Protein AF-A0A222EPD0-F1 (afdb_monomer)

Secondary structure (DSSP, 8-state):
------TTHHHHHHHHHHHHHHHHHHHHHHHHHHHHHHHHH--TTSS-HHHHHHHHHHHHHHHHHHHHHHHHHHHHHHHHHT----HHHHHHHHHHHHHHHHHHHHHHHHHHHTTSTT--HHHHHHHHHHHHHHHHHHHHHHHHHHHHHHHHHHHHHHHHHHHHHHHHHGGG------PPS---TT--------

Radius of gyration: 28.75 Å; Cα contacts (8 Å, |Δi|>4): 129; chains: 1; bounding box: 45×62×94 Å

Structure (mmCIF, N/CA/C/O backbone):
data_AF-A0A222EPD0-F1
#
_entry.id   AF-A0A222EPD0-F1
#
loop_
_atom_site.group_PDB
_atom_site.id
_atom_site.type_symbol
_atom_site.label_atom_id
_atom_site.label_alt_id
_atom_site.label_comp_id
_atom_site.label_asym_id
_atom_site.label_entity_id
_atom_site.label_seq_id
_atom_site.pdbx_PDB_ins_code
_atom_site.Cartn_x
_atom_site.Cartn_y
_atom_site.Cartn_z
_atom_site.occupancy
_atom_site.B_iso_or_equiv
_atom_site.auth_seq_id
_atom_site.auth_comp_id
_atom_site.auth_asym_id
_atom_site.auth_atom_id
_atom_site.pdbx_PDB_model_num
ATOM 1 N N . MET A 1 1 ? 8.395 -11.776 -30.615 1.00 38.56 1 MET A N 1
ATOM 2 C CA . MET A 1 1 ? 7.040 -11.603 -30.043 1.00 38.56 1 MET A CA 1
ATOM 3 C C . MET A 1 1 ? 6.792 -10.121 -29.800 1.00 38.56 1 MET A C 1
ATOM 5 O O . MET A 1 1 ? 7.477 -9.543 -28.965 1.00 38.56 1 MET A O 1
ATOM 9 N N . LYS A 1 2 ? 5.858 -9.519 -30.552 1.00 46.38 2 LYS A N 1
ATOM 10 C CA . LYS A 1 2 ? 5.281 -8.193 -30.279 1.00 46.38 2 LYS A CA 1
ATOM 11 C C . LYS A 1 2 ? 4.542 -8.275 -28.942 1.00 46.38 2 LYS A C 1
ATOM 13 O O . LYS A 1 2 ? 3.429 -8.777 -28.894 1.00 46.38 2 LYS A O 1
ATOM 18 N N . ASN A 1 3 ? 5.175 -7.852 -27.857 1.00 53.06 3 ASN A N 1
ATOM 19 C CA . ASN A 1 3 ? 4.486 -7.639 -26.588 1.00 53.06 3 ASN A CA 1
ATOM 20 C C . ASN A 1 3 ? 4.586 -6.146 -26.293 1.00 53.06 3 ASN A C 1
ATOM 22 O O . ASN A 1 3 ? 5.379 -5.714 -25.462 1.00 53.06 3 ASN A O 1
ATOM 26 N N . ASN A 1 4 ? 3.822 -5.352 -27.045 1.00 65.75 4 ASN A N 1
ATOM 27 C CA . ASN A 1 4 ? 3.724 -3.926 -26.781 1.00 65.75 4 ASN A CA 1
ATOM 28 C C . ASN A 1 4 ? 2.936 -3.783 -25.476 1.00 65.75 4 ASN A C 1
ATOM 30 O O . ASN A 1 4 ? 1.730 -4.021 -25.419 1.00 65.75 4 ASN A O 1
ATOM 34 N N . ILE A 1 5 ? 3.649 -3.506 -24.388 1.00 71.75 5 ILE A N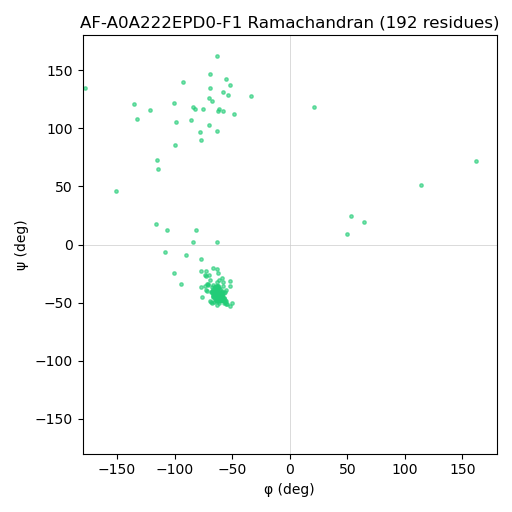 1
ATOM 35 C CA . ILE A 1 5 ? 3.041 -3.217 -23.091 1.00 71.75 5 ILE A CA 1
ATOM 36 C C . ILE A 1 5 ? 2.379 -1.852 -23.212 1.00 71.75 5 ILE A C 1
ATOM 38 O O . ILE A 1 5 ? 3.037 -0.889 -23.587 1.00 71.75 5 ILE A O 1
ATOM 42 N N . ASN A 1 6 ? 1.093 -1.769 -22.881 1.00 77.75 6 ASN A N 1
ATOM 43 C CA . ASN A 1 6 ? 0.374 -0.505 -22.917 1.00 77.75 6 ASN A CA 1
ATOM 44 C C . ASN A 1 6 ? 0.923 0.446 -21.830 1.00 77.75 6 ASN A C 1
ATOM 46 O O . ASN A 1 6 ? 0.864 0.095 -20.646 1.00 77.75 6 ASN A O 1
ATOM 50 N N . PRO A 1 7 ? 1.384 1.662 -22.177 1.00 77.31 7 PRO A N 1
ATOM 51 C CA . PRO A 1 7 ? 1.816 2.672 -21.208 1.00 77.31 7 PRO A CA 1
ATOM 52 C C . PRO A 1 7 ? 0.784 2.964 -20.107 1.00 77.31 7 PRO A C 1
ATOM 54 O O . PRO A 1 7 ? 1.141 3.241 -18.959 1.00 77.31 7 PRO A O 1
ATOM 57 N N . LYS A 1 8 ? -0.514 2.842 -20.424 1.00 80.31 8 LYS A N 1
ATOM 58 C CA . LYS A 1 8 ? -1.619 3.049 -19.476 1.00 80.31 8 LYS A CA 1
ATOM 59 C C . LYS A 1 8 ? -1.608 2.045 -18.319 1.00 80.31 8 LYS A C 1
ATOM 61 O O . LYS A 1 8 ? -2.136 2.355 -17.253 1.00 80.31 8 LYS A O 1
ATOM 66 N N . SER A 1 9 ? -0.961 0.884 -18.458 1.00 82.25 9 SER A N 1
ATOM 67 C CA . SER A 1 9 ? -0.831 -0.095 -17.369 1.00 82.25 9 SER A CA 1
ATOM 68 C C . SER A 1 9 ? -0.122 0.480 -16.139 1.00 82.25 9 SER A C 1
ATOM 70 O O . SER A 1 9 ? -0.431 0.093 -15.015 1.00 82.25 9 SER A O 1
ATOM 72 N N . PHE A 1 10 ? 0.767 1.459 -16.311 1.00 82.62 10 PHE A N 1
ATOM 73 C CA . PHE A 1 10 ? 1.412 2.123 -15.181 1.00 82.62 10 PHE A CA 1
ATOM 74 C C . PHE A 1 10 ? 0.490 3.079 -14.413 1.00 82.62 10 PHE A C 1
ATOM 76 O O . PHE A 1 10 ? 0.678 3.297 -13.215 1.00 82.62 10 PHE A O 1
ATOM 83 N N . ILE A 1 11 ? -0.532 3.633 -15.069 1.00 85.25 11 ILE A N 1
ATOM 84 C CA . ILE A 1 11 ? -1.565 4.422 -14.387 1.00 85.25 11 ILE A CA 1
ATOM 85 C C . ILE A 1 11 ? -2.365 3.500 -13.464 1.00 85.25 11 ILE A C 1
ATOM 87 O O . ILE A 1 11 ? -2.549 3.819 -12.292 1.00 85.25 11 ILE A O 1
ATOM 91 N N . ILE A 1 12 ? -2.742 2.316 -13.960 1.00 86.94 12 ILE A N 1
ATOM 92 C CA . ILE A 1 12 ? -3.467 1.297 -13.187 1.00 86.94 12 ILE A CA 1
ATOM 93 C C . ILE A 1 12 ? -2.649 0.844 -11.971 1.00 86.94 12 ILE A C 1
ATOM 95 O O . ILE A 1 12 ? -3.193 0.766 -10.874 1.00 86.94 12 ILE A O 1
ATOM 99 N N . ILE A 1 13 ? -1.341 0.608 -12.135 1.00 88.75 13 ILE A N 1
ATOM 100 C CA . ILE A 1 13 ? -0.437 0.271 -11.019 1.00 88.75 13 ILE A CA 1
ATOM 101 C C . ILE A 1 13 ? -0.488 1.345 -9.931 1.00 88.75 13 ILE A C 1
ATOM 103 O O . ILE A 1 13 ? -0.671 1.016 -8.760 1.00 88.75 13 ILE A O 1
ATOM 107 N N . LYS A 1 14 ? -0.355 2.623 -10.314 1.00 88.81 14 LYS A N 1
ATOM 108 C CA . LYS A 1 14 ? -0.393 3.732 -9.352 1.00 88.81 14 LYS A CA 1
ATOM 109 C C . LYS A 1 14 ? -1.745 3.790 -8.644 1.00 88.81 14 LYS A C 1
ATOM 111 O O . LYS A 1 14 ? -1.793 3.961 -7.434 1.00 88.81 14 LYS A O 1
ATOM 116 N N . PHE A 1 15 ? -2.831 3.609 -9.390 1.00 90.44 15 PHE A N 1
ATOM 117 C CA . PHE A 1 15 ? -4.179 3.646 -8.839 1.00 90.44 15 PHE A CA 1
ATOM 118 C C . PHE A 1 15 ? -4.432 2.513 -7.837 1.00 90.44 15 PHE A C 1
ATOM 120 O O . PHE A 1 15 ? -4.890 2.783 -6.732 1.00 90.44 15 PHE A O 1
ATOM 127 N N . LEU A 1 16 ? -4.072 1.269 -8.180 1.00 93.00 16 LEU A N 1
ATOM 128 C CA . LEU A 1 16 ? -4.179 0.110 -7.281 1.00 93.00 16 LEU A CA 1
ATOM 129 C C . LEU A 1 16 ? -3.407 0.323 -5.983 1.00 93.00 16 LEU A C 1
ATOM 131 O O . LEU A 1 16 ? -3.881 0.001 -4.898 1.00 93.00 16 LEU A O 1
ATOM 135 N N . PHE A 1 17 ? -2.218 0.896 -6.099 1.00 92.19 17 PHE A N 1
ATOM 136 C CA . PHE A 1 17 ? -1.388 1.204 -4.956 1.00 92.19 17 PHE A CA 1
ATOM 137 C C . PHE A 1 17 ? -2.013 2.283 -4.057 1.00 92.19 17 PHE A C 1
ATOM 139 O O . PHE A 1 17 ? -2.134 2.090 -2.848 1.00 92.19 17 PHE A O 1
ATOM 146 N N . THR A 1 18 ? -2.457 3.401 -4.640 1.00 93.31 18 THR A N 1
ATOM 147 C CA . THR A 1 18 ? -3.078 4.500 -3.890 1.00 93.31 18 THR A CA 1
ATOM 148 C C . THR A 1 18 ? -4.387 4.066 -3.236 1.00 93.31 18 THR A C 1
ATOM 150 O O . THR A 1 18 ? -4.614 4.382 -2.071 1.00 93.31 18 THR A O 1
ATOM 153 N N . ILE A 1 19 ? -5.233 3.313 -3.944 1.00 95.00 19 ILE A N 1
ATOM 154 C CA . ILE A 1 19 ? -6.513 2.861 -3.394 1.00 95.00 19 ILE A CA 1
ATOM 155 C C . ILE A 1 19 ? -6.325 1.792 -2.312 1.00 95.00 19 ILE A C 1
ATOM 157 O O . ILE A 1 19 ? -7.046 1.803 -1.318 1.00 95.00 19 ILE A O 1
ATOM 161 N N . GLY A 1 20 ? -5.305 0.933 -2.439 1.00 96.25 20 GLY A N 1
ATOM 162 C CA . GLY A 1 20 ? -4.943 -0.021 -1.391 1.00 96.25 20 GLY A CA 1
ATOM 163 C C . GLY A 1 20 ? -4.603 0.683 -0.079 1.00 96.25 20 GLY A C 1
ATOM 164 O O . GLY A 1 20 ? -5.115 0.328 0.982 1.00 96.25 20 GLY A O 1
ATOM 165 N N . PHE A 1 21 ? -3.808 1.749 -0.163 1.00 95.62 21 PHE A N 1
ATOM 166 C CA . PHE A 1 21 ? -3.485 2.590 0.983 1.00 95.62 21 PHE A CA 1
ATOM 167 C C . PHE A 1 21 ? -4.694 3.367 1.517 1.00 95.62 21 PHE A C 1
ATOM 169 O O . PHE A 1 21 ? -4.897 3.404 2.728 1.00 95.62 21 PHE A O 1
ATOM 176 N N . LEU A 1 22 ? -5.546 3.905 0.639 1.00 96.06 22 LEU A N 1
ATOM 177 C CA . LEU A 1 22 ? -6.785 4.581 1.031 1.00 96.06 22 LEU A CA 1
ATOM 178 C C . LEU A 1 22 ? -7.694 3.678 1.877 1.00 96.06 22 LEU A C 1
ATOM 180 O O . LEU A 1 22 ? -8.263 4.142 2.868 1.00 96.06 22 LEU A O 1
ATOM 184 N N . PHE A 1 23 ? -7.811 2.395 1.522 1.00 96.88 23 PHE A N 1
ATOM 185 C CA . PHE A 1 23 ? -8.572 1.429 2.313 1.00 96.88 23 PHE A CA 1
ATOM 186 C C . PHE A 1 23 ? -7.961 1.194 3.699 1.00 96.88 23 PHE A C 1
ATOM 188 O O . PHE A 1 23 ? -8.702 1.179 4.683 1.00 96.88 23 PHE A O 1
ATOM 195 N N . LEU A 1 24 ? -6.629 1.087 3.808 1.00 95.25 24 LEU A N 1
ATOM 196 C CA . LEU A 1 24 ? -5.966 0.972 5.114 1.00 95.25 24 LEU A CA 1
ATOM 197 C C . LEU A 1 24 ? -6.202 2.213 5.988 1.00 95.25 24 LEU A C 1
ATOM 199 O O . LEU A 1 24 ? -6.511 2.084 7.169 1.00 95.25 24 LEU A O 1
ATOM 203 N N . TYR A 1 25 ? -6.129 3.417 5.416 1.00 93.38 25 TYR A N 1
ATOM 204 C CA . TYR A 1 25 ? -6.330 4.654 6.186 1.00 93.38 25 TYR A CA 1
ATOM 205 C C . TYR A 1 25 ? -7.777 4.826 6.595 1.00 93.38 25 TYR A C 1
ATOM 207 O O . TYR A 1 25 ? -8.051 5.289 7.695 1.00 93.38 25 TYR A O 1
ATOM 215 N N . SER A 1 26 ? -8.704 4.403 5.738 1.00 94.56 26 SER A N 1
ATOM 216 C CA . SER A 1 26 ? -10.131 4.389 6.045 1.00 94.56 26 SER A CA 1
ATOM 217 C C . SER A 1 26 ? -10.435 3.454 7.219 1.00 94.56 26 SER A C 1
ATOM 219 O O . SER A 1 26 ? -11.241 3.805 8.077 1.00 94.56 26 SER A O 1
ATOM 221 N N . ALA A 1 27 ? -9.743 2.313 7.327 1.00 92.50 27 ALA A N 1
ATOM 222 C CA . ALA A 1 27 ? -9.852 1.414 8.477 1.00 92.50 27 ALA A CA 1
ATOM 223 C C . ALA A 1 27 ? -9.423 2.101 9.793 1.00 92.50 27 ALA A C 1
ATOM 225 O O . ALA A 1 27 ? -10.152 2.052 10.788 1.00 92.50 27 ALA A O 1
ATOM 226 N N . SER A 1 28 ? -8.288 2.807 9.800 1.00 91.19 28 SER A N 1
ATOM 227 C CA . SER A 1 28 ? -7.829 3.560 10.980 1.00 91.19 28 SER A CA 1
ATOM 228 C C . SER A 1 28 ? -8.657 4.817 11.259 1.00 91.19 28 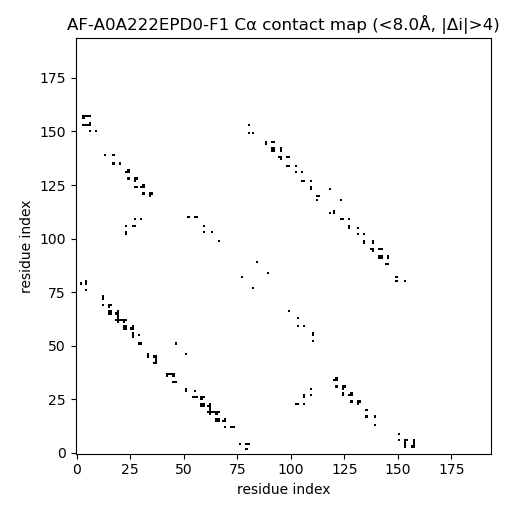SER A C 1
ATOM 230 O O . SER A 1 28 ? -8.910 5.154 12.416 1.00 91.19 28 SER A O 1
ATOM 232 N N . PHE A 1 29 ? -9.154 5.478 10.219 1.00 93.12 29 PHE A N 1
ATOM 233 C CA . PHE A 1 29 ? -10.028 6.640 10.333 1.00 93.12 29 PHE A CA 1
ATOM 234 C C . PHE A 1 29 ? -11.401 6.282 10.916 1.00 93.12 29 PHE A C 1
ATOM 236 O O . PHE A 1 29 ? -11.934 7.030 11.732 1.00 93.12 29 PHE A O 1
ATOM 243 N N . LEU A 1 30 ? -11.951 5.110 10.583 1.00 92.56 30 LEU A N 1
ATOM 244 C CA . LEU A 1 30 ? -13.177 4.609 11.210 1.00 92.56 30 LEU A CA 1
ATOM 245 C C . LEU A 1 30 ? -13.023 4.425 12.721 1.00 92.56 30 LEU A C 1
ATOM 247 O O . LEU A 1 30 ? -13.954 4.739 13.464 1.00 92.56 30 LEU A O 1
ATOM 251 N N . LEU A 1 31 ? -11.858 3.954 13.186 1.00 90.06 31 LEU A N 1
ATOM 252 C CA . LEU A 1 31 ? -11.585 3.865 14.622 1.00 90.06 31 LEU A CA 1
ATOM 253 C C . LEU A 1 31 ? -11.595 5.258 15.261 1.00 90.06 31 LEU A C 1
ATOM 255 O O . LEU A 1 31 ? -12.227 5.452 16.296 1.00 90.06 31 LEU A O 1
ATOM 259 N N . LEU A 1 32 ? -10.933 6.227 14.625 1.00 91.94 32 LEU A N 1
ATOM 260 C CA . LEU A 1 32 ? -10.897 7.607 15.103 1.00 91.94 32 LEU A CA 1
ATOM 261 C C . LEU A 1 32 ? -12.308 8.208 15.208 1.00 91.94 32 LEU A C 1
ATOM 263 O O . LEU A 1 32 ? -12.650 8.768 16.247 1.00 91.94 32 LEU A O 1
ATOM 267 N N . ILE A 1 33 ? -13.145 8.055 14.174 1.00 89.81 33 ILE A N 1
ATOM 268 C CA . ILE A 1 33 ? -14.539 8.531 14.198 1.00 89.81 33 ILE A CA 1
ATOM 269 C C . ILE A 1 33 ? -15.307 7.891 15.353 1.00 89.81 33 ILE A C 1
ATOM 271 O O . ILE A 1 33 ? -15.994 8.602 16.088 1.00 89.81 33 ILE A O 1
ATOM 275 N N . LYS A 1 34 ? -15.188 6.567 15.516 1.00 88.00 34 LYS A N 1
ATOM 276 C CA . LYS A 1 34 ? -15.862 5.831 16.588 1.00 88.00 34 LYS A CA 1
ATOM 277 C C . LYS A 1 34 ? -15.512 6.425 17.957 1.00 88.00 34 LYS A C 1
ATOM 279 O O . LYS A 1 34 ? -16.417 6.787 18.701 1.00 88.00 34 LYS A O 1
ATOM 284 N N . ILE A 1 35 ? -14.221 6.610 18.239 1.00 88.19 35 ILE A N 1
ATOM 285 C CA . ILE A 1 35 ? -13.737 7.151 19.518 1.00 88.19 35 ILE A CA 1
ATOM 286 C C . ILE A 1 35 ? -14.231 8.584 19.743 1.00 88.19 35 ILE A C 1
ATOM 288 O O . ILE A 1 35 ? -14.727 8.905 20.820 1.00 88.19 35 ILE A O 1
ATOM 292 N N . LEU A 1 36 ? -14.119 9.454 18.733 1.00 87.69 36 LEU A N 1
ATOM 293 C CA . LEU A 1 36 ? -14.530 10.858 18.850 1.00 87.69 36 LEU A CA 1
ATOM 294 C C . LEU A 1 36 ? -16.033 11.010 19.106 1.00 87.69 36 LEU A C 1
ATOM 296 O O . LEU A 1 36 ? -16.450 11.960 19.768 1.00 87.69 36 LEU A O 1
ATOM 300 N N . LYS A 1 37 ? -16.848 10.100 18.566 1.00 83.50 37 LYS A N 1
ATOM 301 C CA . LYS A 1 37 ? -18.295 10.083 18.790 1.00 83.50 37 LYS A CA 1
ATOM 302 C C . LYS A 1 37 ? -18.659 9.540 20.168 1.00 83.50 37 LYS A C 1
ATOM 304 O O . LYS A 1 37 ? -19.445 10.177 20.863 1.00 83.50 37 LYS A O 1
ATOM 309 N N . GLU A 1 38 ? -18.037 8.441 20.586 1.00 82.69 38 GLU A N 1
ATOM 310 C CA . GLU A 1 38 ? -18.241 7.854 21.919 1.00 82.69 38 GLU A CA 1
ATOM 311 C C . GLU A 1 38 ? -17.833 8.817 23.050 1.00 82.69 38 GLU A C 1
ATOM 313 O O . GLU A 1 38 ? -18.469 8.819 24.096 1.00 82.69 38 GLU A O 1
ATOM 318 N N . GLN A 1 39 ? -16.844 9.694 22.832 1.00 79.81 39 GLN A N 1
ATOM 319 C CA . GLN A 1 39 ? -16.457 10.727 23.807 1.00 79.81 39 GLN A CA 1
ATOM 320 C C . GLN A 1 39 ? -17.452 11.888 23.947 1.00 79.81 39 GLN A C 1
ATOM 322 O O . GLN A 1 39 ? -17.454 12.554 24.979 1.00 79.81 39 GLN A O 1
ATOM 327 N N . LYS A 1 40 ? -18.227 12.205 22.901 1.00 72.62 40 LYS A N 1
ATOM 328 C CA . LYS A 1 40 ? -19.058 13.422 22.863 1.00 72.62 40 LYS A CA 1
ATOM 329 C C . LYS A 1 40 ? -20.491 13.209 23.315 1.00 72.62 40 LYS A C 1
ATOM 331 O O . LYS A 1 40 ? -21.094 14.149 23.819 1.00 72.62 40 LYS A O 1
ATOM 336 N N . GLU A 1 41 ? -21.056 12.039 23.042 1.00 64.62 41 GLU A N 1
ATOM 337 C CA . GLU A 1 41 ? -22.507 11.862 23.126 1.00 64.62 41 GLU A CA 1
ATOM 338 C C . GLU A 1 41 ? -22.952 11.005 24.320 1.00 64.62 41 GLU A C 1
ATOM 340 O O . GLU A 1 41 ? -24.153 10.877 24.511 1.00 64.62 41 GLU A O 1
ATOM 345 N N . ASP A 1 42 ? -22.054 10.390 25.109 1.00 58.47 42 ASP A N 1
ATOM 346 C CA . ASP A 1 42 ? -22.395 9.320 26.086 1.00 58.47 42 ASP A CA 1
ATOM 347 C C . ASP A 1 42 ? -23.272 8.190 25.480 1.00 58.47 42 ASP A C 1
ATOM 349 O O . ASP A 1 42 ? -23.751 7.281 26.161 1.00 58.47 42 ASP A O 1
ATOM 353 N N . VAL A 1 43 ? -23.459 8.202 24.155 1.00 55.88 43 VAL A N 1
ATOM 354 C CA . VAL A 1 43 ? -24.182 7.208 23.379 1.00 55.88 43 VAL A CA 1
ATOM 355 C C . VAL A 1 43 ? -23.186 6.110 23.052 1.00 55.88 43 VAL A C 1
ATOM 357 O O . VAL A 1 43 ? -22.307 6.248 22.203 1.00 55.88 43 VAL A O 1
ATOM 360 N N . THR A 1 44 ? -23.359 4.980 23.722 1.00 56.59 44 THR A N 1
ATOM 361 C CA . THR A 1 44 ? -22.494 3.793 23.668 1.00 56.59 44 THR A CA 1
ATOM 362 C C . THR A 1 44 ? -22.419 3.098 22.299 1.00 56.59 44 THR A C 1
ATOM 364 O O . THR A 1 44 ? -21.780 2.054 22.185 1.00 56.59 44 THR A O 1
ATOM 367 N N . LEU A 1 45 ? -23.082 3.609 21.253 1.00 56.09 45 LEU A N 1
ATOM 368 C CA . LEU A 1 45 ? -23.380 2.837 20.042 1.00 56.09 45 LEU A CA 1
ATOM 369 C C . LEU A 1 45 ? -23.480 3.670 18.746 1.00 56.09 45 LEU A C 1
ATOM 371 O O . LEU A 1 45 ? -24.384 3.432 17.951 1.00 56.09 45 LEU A O 1
ATOM 375 N N . PHE A 1 46 ? -22.554 4.599 18.459 1.00 62.34 46 PHE A N 1
ATOM 376 C CA . PHE A 1 46 ? -22.508 5.193 17.103 1.00 62.34 46 PHE A CA 1
ATOM 377 C C . PHE A 1 46 ? -22.343 4.100 16.029 1.00 62.34 46 PHE A C 1
ATOM 379 O O . PHE A 1 46 ? -23.079 4.051 15.047 1.00 62.34 46 PHE A O 1
ATOM 386 N N . ILE A 1 47 ?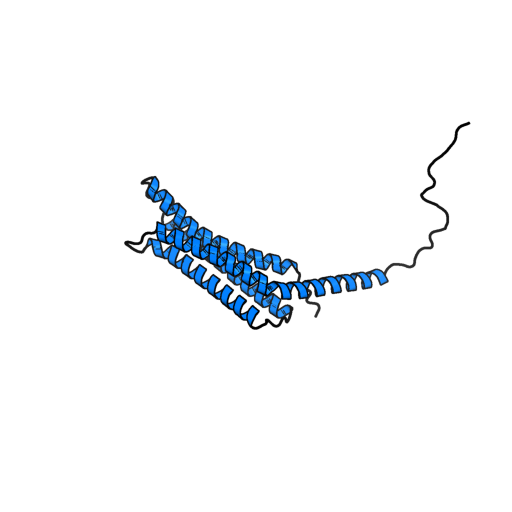 -21.414 3.164 16.257 1.00 72.19 47 ILE A N 1
ATOM 387 C CA . ILE A 1 47 ? -21.287 1.921 15.492 1.00 72.19 47 ILE A CA 1
ATOM 388 C C . ILE A 1 47 ? -21.069 0.782 16.487 1.00 72.19 47 ILE A C 1
ATOM 390 O O . ILE A 1 47 ? -20.079 0.772 17.220 1.00 72.19 47 ILE A O 1
ATOM 394 N N . GLN A 1 48 ? -21.963 -0.214 16.481 1.00 82.06 48 GLN A N 1
ATOM 395 C CA . GLN A 1 48 ? -21.768 -1.445 17.252 1.00 82.06 48 GLN A CA 1
ATOM 396 C C . GLN A 1 48 ? -20.395 -2.051 16.945 1.00 82.06 48 GLN A C 1
ATOM 398 O O . GLN A 1 48 ? -20.006 -2.166 15.782 1.00 82.06 48 GLN A O 1
ATOM 403 N N . THR A 1 49 ? -19.678 -2.515 17.971 1.00 83.50 49 THR A N 1
ATOM 404 C CA . THR A 1 49 ? -18.331 -3.090 17.807 1.00 83.50 49 THR A CA 1
ATOM 405 C C . THR A 1 49 ? -18.283 -4.193 16.745 1.00 83.50 49 THR A C 1
ATOM 407 O O . THR A 1 49 ? -17.331 -4.240 15.975 1.00 83.50 49 THR A O 1
ATOM 410 N N . LYS A 1 50 ? -19.334 -5.017 16.620 1.00 87.44 50 LYS A N 1
ATOM 411 C CA . LYS A 1 50 ? -19.443 -6.035 15.558 1.00 87.44 50 LYS A CA 1
ATOM 412 C C . LYS A 1 50 ? -19.432 -5.425 14.153 1.00 87.44 50 LYS A C 1
ATOM 414 O O . LYS A 1 50 ? -18.674 -5.876 13.300 1.00 87.44 50 LYS A O 1
ATOM 419 N N . THR A 1 51 ? -20.233 -4.387 13.926 1.00 89.25 51 THR A N 1
ATOM 420 C CA . THR A 1 51 ? -20.317 -3.681 12.640 1.00 89.25 51 THR A CA 1
ATOM 421 C C . THR A 1 51 ? -19.012 -2.964 12.317 1.00 89.25 51 THR A C 1
ATOM 423 O O . THR A 1 51 ? -18.520 -3.069 11.197 1.00 89.25 51 THR A O 1
ATOM 426 N N . TYR A 1 52 ? -18.405 -2.305 13.308 1.00 90.00 52 TYR A N 1
ATOM 427 C CA . TYR A 1 52 ? -17.084 -1.694 13.157 1.00 90.00 52 TYR A CA 1
ATOM 428 C C . TYR A 1 52 ? -16.048 -2.734 12.706 1.00 90.00 52 TYR A C 1
ATOM 430 O O . TYR A 1 52 ? -15.338 -2.506 11.728 1.00 90.00 52 TYR A O 1
ATOM 438 N N . LEU A 1 53 ? -15.987 -3.890 13.375 1.00 91.62 53 LEU A N 1
ATOM 439 C CA . LEU A 1 53 ? -15.035 -4.948 13.036 1.00 91.62 53 LEU A CA 1
ATOM 440 C C . LEU A 1 53 ? -15.276 -5.486 11.630 1.00 91.62 53 LEU A C 1
ATOM 442 O O . LEU A 1 53 ? -14.325 -5.603 10.866 1.00 91.62 53 LEU A O 1
ATOM 446 N N . ALA A 1 54 ? -16.532 -5.759 11.268 1.00 93.62 54 ALA A N 1
ATOM 447 C CA . ALA A 1 54 ? -16.881 -6.255 9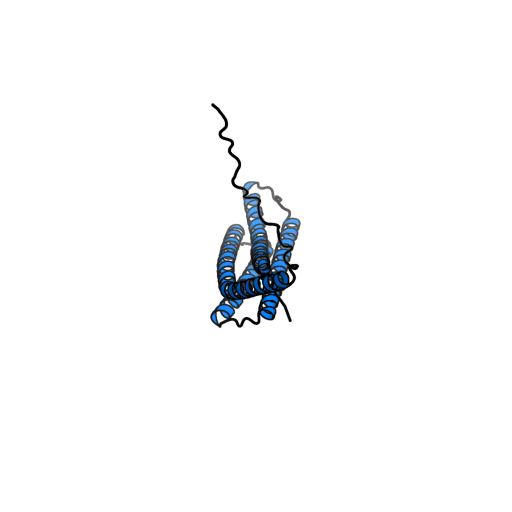.941 1.00 93.62 54 ALA A CA 1
ATOM 448 C C . ALA A 1 54 ? -16.424 -5.293 8.832 1.00 93.62 54 ALA A C 1
ATOM 450 O O . ALA A 1 54 ? -15.756 -5.718 7.890 1.00 93.62 54 ALA A O 1
ATOM 451 N N . ILE A 1 55 ? -16.714 -3.993 8.973 1.00 94.00 55 ILE A N 1
ATOM 452 C CA . ILE A 1 55 ? -16.305 -2.972 7.997 1.00 94.00 55 ILE A CA 1
ATOM 453 C C . ILE A 1 55 ? -14.778 -2.842 7.958 1.00 94.00 55 ILE A C 1
ATOM 455 O O . ILE A 1 55 ? -14.187 -2.788 6.883 1.00 94.00 55 ILE A O 1
ATOM 459 N N . THR A 1 56 ? -14.123 -2.819 9.119 1.00 93.69 56 THR A N 1
ATOM 460 C CA . THR A 1 56 ? -12.668 -2.629 9.207 1.00 93.69 56 THR A CA 1
ATOM 461 C C . THR A 1 56 ? -11.917 -3.814 8.601 1.00 93.69 56 THR A C 1
ATOM 463 O O . THR A 1 56 ? -10.994 -3.617 7.814 1.00 93.69 56 THR A O 1
ATOM 466 N N . ILE A 1 57 ? -12.347 -5.045 8.895 1.00 95.50 57 ILE A N 1
ATOM 467 C CA . ILE A 1 57 ? -11.799 -6.265 8.289 1.00 95.50 57 ILE A CA 1
ATOM 468 C C . ILE A 1 57 ? -12.004 -6.233 6.774 1.00 95.50 57 ILE A C 1
ATOM 470 O O . ILE A 1 57 ? -11.049 -6.447 6.034 1.00 95.50 57 ILE A O 1
ATOM 474 N N . PHE A 1 58 ? -13.211 -5.897 6.310 1.00 96.62 58 PHE A N 1
ATOM 475 C CA . PHE A 1 58 ? -13.511 -5.784 4.884 1.00 96.62 58 PHE A CA 1
ATOM 476 C C . PHE A 1 58 ? -12.592 -4.781 4.168 1.00 96.62 58 PHE A C 1
ATOM 478 O O . PHE A 1 58 ? -12.020 -5.107 3.127 1.00 96.62 58 PHE A O 1
ATOM 485 N N . LEU A 1 59 ? -12.379 -3.594 4.746 1.00 96.75 59 LEU A N 1
ATOM 486 C CA . LEU A 1 59 ? -11.469 -2.583 4.200 1.00 96.75 59 LEU A CA 1
ATOM 487 C C . LEU A 1 59 ? -10.020 -3.076 4.146 1.00 96.75 59 LEU A C 1
ATOM 489 O O . LEU A 1 59 ? -9.358 -2.920 3.122 1.00 96.75 59 LEU A O 1
ATOM 493 N N . VAL A 1 60 ? -9.526 -3.712 5.212 1.00 96.31 60 VAL A N 1
ATOM 494 C CA . VAL A 1 60 ? -8.168 -4.276 5.228 1.00 96.31 60 VAL A CA 1
ATOM 495 C C . VAL A 1 60 ? -8.019 -5.370 4.167 1.00 96.31 60 VAL A C 1
ATOM 497 O O . VAL A 1 60 ? -7.012 -5.397 3.457 1.00 96.31 60 VAL A O 1
ATOM 500 N N . THR A 1 61 ? -9.024 -6.232 3.992 1.00 97.06 61 THR A N 1
ATOM 501 C CA . THR A 1 61 ? -9.032 -7.257 2.939 1.00 97.06 61 THR A CA 1
ATOM 502 C C . THR A 1 61 ? -9.021 -6.638 1.542 1.00 97.06 61 THR A C 1
ATOM 504 O O . THR A 1 61 ? -8.222 -7.063 0.708 1.00 97.06 61 THR A O 1
ATOM 507 N N . LEU A 1 62 ? -9.834 -5.610 1.276 1.00 97.38 62 LEU A N 1
ATOM 508 C CA . LEU A 1 62 ? -9.801 -4.893 -0.003 1.00 97.38 62 LEU A CA 1
ATOM 509 C C . LEU A 1 62 ? -8.433 -4.250 -0.258 1.00 97.38 62 LEU A C 1
ATOM 511 O O . LEU A 1 62 ? -7.883 -4.389 -1.352 1.00 97.38 62 LEU A O 1
ATOM 515 N N . GLY A 1 63 ? -7.849 -3.615 0.761 1.00 96.94 63 GLY A N 1
ATOM 516 C CA . GLY A 1 63 ? -6.498 -3.060 0.696 1.00 96.94 63 GLY A CA 1
ATOM 517 C C . GLY A 1 63 ? -5.460 -4.116 0.310 1.00 96.94 63 GLY A C 1
ATOM 518 O O . GLY A 1 63 ? -4.678 -3.910 -0.619 1.00 96.94 63 GLY A O 1
ATOM 519 N N . LEU A 1 64 ? -5.502 -5.284 0.957 1.00 96.56 64 LEU A N 1
ATOM 520 C CA . LEU A 1 64 ? -4.636 -6.421 0.640 1.00 96.56 64 LEU A CA 1
ATOM 521 C C . LEU A 1 64 ? -4.799 -6.903 -0.802 1.00 96.56 64 LEU A C 1
ATOM 523 O O . LEU A 1 64 ? -3.797 -7.099 -1.487 1.00 96.56 64 LEU A O 1
ATOM 527 N N . VAL A 1 65 ? -6.034 -7.053 -1.289 1.00 97.19 65 VAL A N 1
ATOM 528 C CA . VAL A 1 65 ? -6.297 -7.447 -2.682 1.00 97.19 65 VAL A CA 1
ATOM 529 C C . VAL A 1 65 ? -5.685 -6.436 -3.653 1.00 97.19 65 VAL A C 1
ATOM 531 O O . VAL A 1 65 ? -5.023 -6.833 -4.614 1.00 97.19 65 VAL A O 1
ATOM 534 N N . CYS A 1 66 ? -5.827 -5.136 -3.384 1.00 96.94 66 CYS A N 1
ATOM 535 C CA . CYS A 1 66 ? -5.214 -4.085 -4.193 1.00 96.94 66 CYS A CA 1
ATOM 536 C C . CYS A 1 66 ? -3.680 -4.163 -4.196 1.00 96.94 66 CYS A C 1
ATOM 538 O O . CYS A 1 66 ? -3.077 -4.072 -5.267 1.00 96.94 66 CYS A O 1
ATOM 540 N N . PHE A 1 67 ? -3.039 -4.390 -3.044 1.00 95.88 67 PHE A N 1
ATOM 541 C CA . PHE A 1 67 ? -1.581 -4.541 -2.971 1.00 95.88 67 PHE A CA 1
ATOM 542 C C . PHE A 1 67 ? -1.077 -5.810 -3.662 1.00 95.88 67 PHE A C 1
ATOM 544 O O . PHE A 1 67 ? -0.065 -5.764 -4.362 1.00 95.88 67 PHE A O 1
ATOM 551 N N . ILE A 1 68 ? -1.789 -6.930 -3.528 1.00 95.56 68 ILE A N 1
ATOM 552 C CA . ILE A 1 68 ? -1.459 -8.174 -4.235 1.00 95.56 68 ILE A CA 1
ATOM 553 C C . ILE A 1 68 ? -1.564 -7.951 -5.746 1.00 95.56 68 ILE A C 1
ATOM 555 O O . ILE A 1 68 ? -0.622 -8.257 -6.478 1.00 95.56 68 ILE A O 1
ATOM 559 N N . ALA A 1 69 ? -2.662 -7.356 -6.221 1.00 95.25 69 ALA A N 1
ATOM 560 C CA . ALA A 1 69 ? -2.839 -7.024 -7.633 1.00 95.25 69 ALA A CA 1
ATOM 561 C C . ALA A 1 69 ? -1.734 -6.079 -8.137 1.00 95.25 69 ALA A C 1
ATOM 563 O O . ALA A 1 69 ? -1.151 -6.320 -9.196 1.00 95.25 69 ALA A O 1
ATOM 564 N N . PHE A 1 70 ? -1.390 -5.052 -7.355 1.00 94.06 70 PHE A N 1
ATOM 565 C CA . PHE A 1 70 ? -0.272 -4.151 -7.631 1.00 94.06 70 PHE A CA 1
ATOM 566 C C . PHE A 1 70 ? 1.045 -4.921 -7.830 1.00 94.06 70 PHE A C 1
ATOM 568 O O . PHE A 1 70 ? 1.698 -4.746 -8.862 1.00 94.06 70 PHE A O 1
ATOM 575 N N . LEU A 1 71 ? 1.412 -5.815 -6.903 1.00 92.69 71 LEU A N 1
ATOM 576 C CA . LEU A 1 71 ? 2.653 -6.594 -6.991 1.00 92.69 71 LEU A CA 1
ATOM 577 C C . LEU A 1 71 ? 2.658 -7.541 -8.193 1.00 92.69 71 LEU A C 1
ATOM 579 O O . LEU A 1 71 ? 3.651 -7.603 -8.921 1.00 92.69 71 LEU A O 1
ATOM 583 N N . LEU A 1 72 ? 1.550 -8.242 -8.443 1.00 92.69 72 LEU A N 1
ATOM 584 C CA . LEU A 1 72 ? 1.427 -9.161 -9.576 1.00 92.69 72 LEU A CA 1
ATOM 585 C C . LEU A 1 72 ? 1.587 -8.434 -10.913 1.00 92.69 72 LEU A C 1
ATOM 587 O O . LEU A 1 72 ? 2.347 -8.883 -11.776 1.00 92.69 72 LEU A O 1
ATOM 591 N N . ILE A 1 73 ? 0.924 -7.286 -11.082 1.00 90.88 73 ILE A N 1
ATOM 592 C CA . ILE A 1 73 ? 1.044 -6.484 -12.303 1.00 90.88 73 ILE A CA 1
ATOM 593 C C . ILE A 1 73 ? 2.468 -5.933 -12.431 1.00 90.88 73 ILE A C 1
ATOM 595 O O . ILE A 1 73 ? 3.038 -6.002 -13.520 1.00 90.88 73 ILE A O 1
ATOM 599 N N . ARG A 1 74 ? 3.088 -5.460 -11.340 1.00 88.38 74 ARG A N 1
ATOM 600 C CA . ARG A 1 74 ? 4.474 -4.961 -11.352 1.00 88.38 74 ARG A CA 1
ATOM 601 C C . ARG A 1 74 ? 5.460 -6.036 -11.811 1.00 88.38 74 ARG A C 1
ATOM 603 O O . ARG A 1 74 ? 6.268 -5.784 -12.703 1.00 88.38 74 ARG A O 1
ATOM 610 N N . ILE A 1 75 ? 5.351 -7.247 -11.262 1.00 89.19 75 ILE A N 1
ATOM 611 C CA . ILE A 1 75 ? 6.180 -8.397 -11.650 1.00 89.19 75 ILE A CA 1
ATOM 612 C C . ILE A 1 75 ? 5.946 -8.758 -13.121 1.00 89.19 75 ILE A C 1
ATOM 614 O O . ILE A 1 75 ? 6.902 -9.035 -13.847 1.00 89.19 75 ILE A O 1
ATOM 618 N N . ASN A 1 76 ? 4.692 -8.747 -13.578 1.00 88.75 76 ASN A N 1
ATOM 619 C CA . ASN A 1 76 ? 4.350 -9.058 -14.962 1.00 88.75 76 ASN A CA 1
ATOM 620 C C . ASN A 1 76 ? 4.937 -8.035 -15.949 1.00 88.75 76 ASN A C 1
ATOM 622 O O . ASN A 1 76 ? 5.521 -8.433 -16.955 1.00 88.75 76 ASN A O 1
ATOM 626 N N . ILE A 1 77 ? 4.835 -6.732 -15.659 1.00 85.94 77 ILE A N 1
ATOM 627 C CA . ILE A 1 77 ? 5.433 -5.691 -16.508 1.00 85.94 77 ILE A CA 1
ATOM 628 C C . ILE A 1 77 ? 6.948 -5.868 -16.567 1.00 85.94 77 ILE A C 1
ATOM 630 O O . ILE A 1 77 ? 7.478 -5.959 -17.670 1.00 85.94 77 ILE A O 1
ATOM 634 N N . ASN A 1 78 ? 7.616 -6.041 -15.425 1.00 85.88 78 ASN A N 1
ATOM 635 C CA . ASN A 1 78 ? 9.066 -6.223 -15.391 1.00 85.88 78 ASN A CA 1
ATOM 636 C C . ASN A 1 78 ? 9.530 -7.448 -16.208 1.00 85.88 78 ASN A C 1
ATOM 638 O O . ASN A 1 78 ? 10.510 -7.398 -16.951 1.00 85.88 78 ASN A O 1
ATOM 642 N N . LYS A 1 79 ? 8.788 -8.564 -16.130 1.00 84.44 79 LYS A N 1
ATOM 643 C CA . LYS A 1 79 ? 9.059 -9.759 -16.949 1.00 84.44 79 LYS A CA 1
ATOM 644 C C . LYS A 1 79 ? 8.905 -9.483 -18.447 1.00 84.44 79 LYS A C 1
ATOM 646 O O . LYS A 1 79 ? 9.678 -10.014 -19.243 1.00 84.44 79 LYS A O 1
ATOM 651 N N . LYS A 1 80 ? 7.916 -8.677 -18.842 1.00 83.06 80 LYS A N 1
ATOM 652 C CA . LYS A 1 80 ? 7.660 -8.346 -20.250 1.00 83.06 80 LYS A CA 1
ATOM 653 C C . LYS A 1 80 ? 8.640 -7.306 -20.803 1.00 83.06 80 LYS A C 1
ATOM 655 O O . LYS A 1 80 ? 9.029 -7.430 -21.960 1.00 83.06 80 LYS A O 1
ATOM 660 N N . THR A 1 81 ? 9.054 -6.321 -20.003 1.00 80.94 81 THR A N 1
ATOM 661 C CA . THR A 1 81 ? 10.036 -5.296 -20.403 1.00 80.94 81 THR A CA 1
ATOM 662 C C . THR A 1 81 ? 11.452 -5.844 -20.482 1.00 80.94 81 THR A C 1
ATOM 664 O O . THR A 1 81 ? 12.284 -5.259 -21.170 1.00 80.94 81 THR A O 1
ATOM 667 N N . LYS A 1 82 ? 11.738 -6.950 -19.775 1.00 81.94 82 LYS A N 1
ATOM 668 C CA . LYS A 1 82 ? 13.101 -7.464 -19.555 1.00 81.94 82 LYS A CA 1
ATOM 669 C C . LYS A 1 82 ? 14.033 -6.395 -18.971 1.00 81.94 82 LYS A C 1
ATOM 671 O O . LYS A 1 82 ? 15.249 -6.467 -19.150 1.00 81.94 82 LYS A O 1
ATOM 676 N N . TYR A 1 83 ? 13.469 -5.399 -18.288 1.00 83.94 83 TYR A N 1
ATOM 677 C CA . TYR A 1 83 ? 14.247 -4.349 -17.658 1.00 83.94 83 TYR A CA 1
ATOM 678 C C . TYR A 1 83 ? 15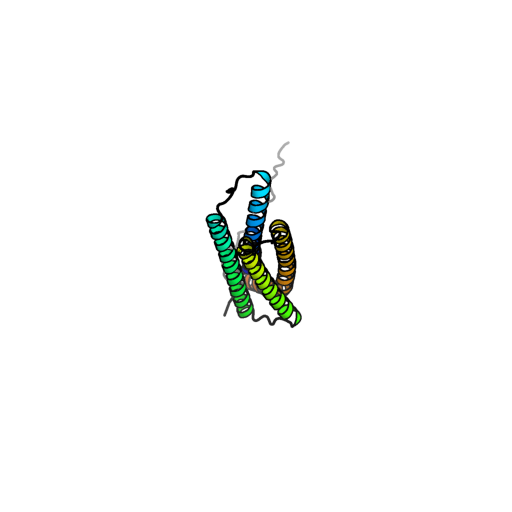.033 -4.932 -16.481 1.00 83.94 83 TYR A C 1
ATOM 680 O O . TYR A 1 83 ? 14.514 -5.703 -15.672 1.00 83.94 83 TYR A O 1
ATOM 688 N N . ILE A 1 84 ? 16.314 -4.580 -16.387 1.00 86.25 84 ILE A N 1
ATOM 689 C CA . ILE A 1 84 ? 17.173 -5.031 -15.294 1.00 86.25 84 ILE A CA 1
ATOM 690 C C . ILE A 1 84 ? 17.247 -3.908 -14.270 1.00 86.25 84 ILE A C 1
ATOM 692 O O . ILE A 1 84 ? 17.951 -2.921 -14.471 1.00 86.25 84 ILE A O 1
ATOM 696 N N . TYR A 1 85 ? 16.547 -4.082 -13.147 1.00 87.00 85 TYR A N 1
ATOM 697 C CA . TYR A 1 85 ? 16.627 -3.133 -12.041 1.00 87.00 85 TYR A CA 1
ATOM 698 C C . TYR A 1 85 ? 18.066 -2.986 -11.534 1.00 87.00 85 TYR A C 1
ATOM 700 O O . TYR A 1 85 ? 18.740 -3.968 -11.192 1.00 87.00 85 TYR A O 1
ATOM 708 N N . SER A 1 86 ? 18.499 -1.738 -11.395 1.00 91.31 86 SER A N 1
ATOM 709 C CA . SER A 1 86 ? 19.706 -1.367 -10.668 1.00 91.31 86 SER A CA 1
ATOM 710 C C . SER A 1 86 ? 19.590 -1.725 -9.182 1.00 91.31 86 SER A C 1
ATOM 712 O O . SER A 1 86 ? 18.498 -1.910 -8.637 1.00 91.31 86 SER A O 1
ATOM 714 N N . LYS A 1 87 ? 20.730 -1.784 -8.479 1.00 90.69 87 LYS A N 1
ATOM 715 C CA . LYS A 1 87 ? 20.757 -2.070 -7.031 1.00 90.69 87 LYS A CA 1
ATOM 716 C C . LYS A 1 87 ? 19.882 -1.093 -6.227 1.00 90.69 87 LYS A C 1
ATOM 718 O O . LYS A 1 87 ? 19.183 -1.526 -5.317 1.00 90.69 87 LYS A O 1
ATOM 723 N N . LYS A 1 88 ? 19.885 0.196 -6.595 1.00 91.19 88 LYS A N 1
ATOM 724 C CA . LYS A 1 88 ? 19.074 1.237 -5.939 1.00 91.19 88 LYS A CA 1
ATOM 725 C C . LYS A 1 88 ? 17.574 1.020 -6.162 1.00 91.19 88 LYS A C 1
ATOM 727 O O . LYS A 1 88 ? 16.809 1.090 -5.213 1.00 91.19 88 LYS A O 1
ATOM 732 N N . GLU A 1 89 ? 17.158 0.691 -7.385 1.00 90.75 89 GLU A N 1
ATOM 733 C CA . GLU A 1 89 ? 15.741 0.431 -7.690 1.00 90.75 89 GLU A CA 1
ATOM 734 C C . GLU A 1 89 ? 15.222 -0.825 -6.984 1.00 90.75 89 GLU A C 1
ATOM 736 O O . GLU A 1 89 ? 14.117 -0.810 -6.446 1.00 90.75 89 GLU A O 1
ATOM 741 N N . LYS A 1 90 ? 16.033 -1.892 -6.917 1.00 90.38 90 LYS A N 1
ATOM 742 C CA . LYS A 1 90 ? 15.693 -3.087 -6.129 1.00 90.38 90 LYS A CA 1
ATOM 743 C C . LYS A 1 90 ? 15.500 -2.736 -4.657 1.00 90.38 90 LYS A C 1
ATOM 745 O O . LYS A 1 90 ? 14.515 -3.157 -4.062 1.00 90.38 90 LYS A O 1
ATOM 750 N N . LEU A 1 91 ? 16.415 -1.946 -4.088 1.00 93.12 91 LEU A N 1
ATOM 751 C CA . LEU A 1 91 ? 16.315 -1.486 -2.705 1.00 93.12 91 LEU A CA 1
ATOM 752 C C . LEU A 1 91 ? 15.024 -0.691 -2.472 1.00 93.12 91 LEU A C 1
ATOM 754 O O . LEU A 1 91 ? 14.307 -0.980 -1.522 1.00 93.12 91 LEU A O 1
ATOM 758 N N . PHE A 1 92 ? 14.693 0.258 -3.350 1.00 93.88 92 PHE A N 1
ATOM 759 C CA . PHE A 1 92 ? 13.452 1.029 -3.249 1.00 93.88 92 PHE A CA 1
ATOM 760 C C . PHE A 1 92 ? 12.212 0.139 -3.314 1.00 93.88 92 PHE A C 1
ATOM 762 O O . PHE A 1 92 ? 11.314 0.306 -2.496 1.00 93.88 92 PHE A O 1
ATOM 769 N N . LEU A 1 93 ? 12.190 -0.851 -4.211 1.00 91.69 93 LEU A N 1
ATOM 770 C CA . LEU A 1 93 ? 11.086 -1.805 -4.308 1.00 91.69 93 LEU A CA 1
ATOM 771 C C . LEU A 1 93 ? 10.940 -2.632 -3.023 1.00 91.69 93 LEU A C 1
ATOM 773 O O . LEU A 1 93 ? 9.828 -2.773 -2.517 1.00 91.69 93 LEU A O 1
ATOM 777 N N . TYR A 1 94 ? 12.043 -3.125 -2.451 1.00 93.25 94 TYR A N 1
ATOM 778 C CA . TYR A 1 94 ? 12.011 -3.848 -1.176 1.00 93.25 94 TYR A CA 1
ATOM 779 C C . TYR A 1 94 ? 11.541 -2.969 -0.014 1.00 93.25 94 TYR A C 1
ATOM 781 O O . TYR A 1 94 ? 10.729 -3.419 0.792 1.00 93.25 94 TYR A O 1
ATOM 789 N N . ILE A 1 95 ? 11.997 -1.715 0.052 1.00 95.12 95 ILE A N 1
ATOM 790 C CA . ILE A 1 95 ? 11.541 -0.755 1.064 1.00 95.12 95 ILE A CA 1
ATOM 791 C C . ILE A 1 95 ? 10.036 -0.505 0.911 1.00 95.12 95 ILE A C 1
ATOM 793 O O . ILE A 1 95 ? 9.318 -0.573 1.904 1.00 95.12 95 ILE A O 1
ATOM 797 N N . SER A 1 96 ? 9.532 -0.293 -0.308 1.00 94.12 96 SER A N 1
ATOM 798 C CA . SER A 1 96 ? 8.096 -0.106 -0.550 1.00 94.12 96 SER A CA 1
ATOM 799 C C . SER A 1 96 ? 7.268 -1.315 -0.109 1.00 94.12 96 SER A C 1
ATOM 801 O O . SER A 1 96 ? 6.253 -1.142 0.558 1.00 94.12 96 SER A O 1
ATOM 803 N N . VAL A 1 97 ? 7.701 -2.538 -0.436 1.00 94.44 97 VAL A N 1
ATOM 804 C CA . VAL A 1 97 ? 7.014 -3.770 -0.004 1.00 94.44 97 VAL A CA 1
ATOM 805 C C . VAL A 1 97 ? 7.025 -3.903 1.519 1.00 94.44 97 VAL A C 1
ATOM 807 O O . VAL A 1 97 ? 5.997 -4.225 2.110 1.00 94.44 97 VAL A O 1
ATOM 810 N N . SER A 1 98 ? 8.162 -3.616 2.156 1.00 95.69 98 SER A N 1
ATOM 811 C CA . SER A 1 98 ? 8.293 -3.646 3.615 1.00 95.69 98 SER A CA 1
ATOM 812 C C . SER A 1 98 ? 7.345 -2.649 4.282 1.00 95.69 98 SER A C 1
ATOM 814 O O . SER A 1 98 ? 6.580 -3.016 5.168 1.00 95.69 98 SER A O 1
ATOM 816 N N . LEU A 1 99 ? 7.312 -1.405 3.804 1.00 95.56 99 LEU A N 1
ATOM 817 C CA . LEU A 1 99 ? 6.426 -0.370 4.331 1.00 95.56 99 LEU A CA 1
ATOM 818 C C . LEU A 1 99 ? 4.940 -0.713 4.139 1.00 95.56 99 LEU A C 1
ATOM 820 O O . LEU A 1 99 ? 4.162 -0.507 5.065 1.00 95.56 99 LEU A O 1
ATOM 824 N N . ILE A 1 100 ? 4.545 -1.294 2.995 1.00 95.31 100 ILE A N 1
ATOM 825 C CA . ILE A 1 100 ? 3.181 -1.823 2.799 1.00 95.31 100 ILE A CA 1
ATOM 826 C C . ILE A 1 100 ? 2.863 -2.876 3.867 1.00 95.31 100 ILE A C 1
ATOM 828 O O . ILE A 1 100 ? 1.812 -2.815 4.504 1.00 95.31 100 ILE A O 1
ATOM 832 N N . LEU A 1 101 ? 3.773 -3.829 4.086 1.00 95.94 101 LEU A N 1
ATOM 833 C CA . LEU A 1 101 ? 3.583 -4.905 5.057 1.00 95.94 101 LEU A CA 1
ATOM 834 C C . LEU A 1 101 ? 3.462 -4.358 6.486 1.00 95.94 101 LEU A C 1
ATOM 836 O O . LEU A 1 101 ? 2.560 -4.760 7.221 1.00 95.94 101 LEU A O 1
ATOM 840 N N . VAL A 1 102 ? 4.288 -3.377 6.858 1.00 96.44 102 VAL A N 1
ATOM 841 C CA . VAL A 1 102 ? 4.171 -2.684 8.148 1.00 96.44 102 VAL A CA 1
ATOM 842 C C . VAL A 1 102 ? 2.839 -1.931 8.251 1.00 96.44 102 VAL A C 1
ATOM 844 O O . VAL A 1 102 ? 2.182 -2.017 9.284 1.00 96.44 102 VAL A O 1
ATOM 847 N N . SER A 1 103 ? 2.372 -1.249 7.199 1.00 95.69 103 SER A N 1
ATOM 848 C CA . SER A 1 103 ? 1.056 -0.586 7.205 1.00 95.69 103 SER A CA 1
ATOM 849 C C . SER A 1 103 ? -0.107 -1.561 7.401 1.00 95.69 103 SER A C 1
ATOM 851 O O . SER A 1 103 ? -1.066 -1.235 8.109 1.00 95.69 103 SER A O 1
ATOM 853 N N . VAL A 1 104 ? -0.026 -2.762 6.822 1.00 95.44 104 VAL A N 1
ATOM 854 C CA . VAL A 1 104 ? -1.004 -3.835 7.056 1.00 95.44 104 VAL A CA 1
ATOM 855 C C . VAL A 1 104 ? -0.956 -4.289 8.516 1.00 95.44 104 VAL A C 1
ATOM 857 O O . VAL A 1 104 ? -2.002 -4.353 9.157 1.00 95.44 104 VAL A O 1
ATOM 860 N N . ILE A 1 105 ? 0.235 -4.531 9.075 1.00 95.88 105 ILE A N 1
ATOM 861 C CA . ILE A 1 105 ? 0.395 -4.905 10.491 1.00 95.88 105 ILE A CA 1
ATOM 862 C C . ILE A 1 105 ? -0.187 -3.828 11.411 1.00 95.88 105 ILE A C 1
ATOM 864 O O . ILE A 1 105 ? -0.921 -4.152 12.340 1.00 95.88 105 ILE A O 1
ATOM 868 N N . LEU A 1 106 ? 0.068 -2.548 11.133 1.00 95.19 106 LEU A N 1
ATOM 869 C CA . LEU A 1 106 ? -0.510 -1.432 11.886 1.00 95.19 106 LEU A CA 1
ATOM 870 C C . LEU A 1 106 ? -2.044 -1.393 11.789 1.00 95.19 106 LEU A C 1
ATOM 872 O O . LEU A 1 106 ? -2.721 -1.071 12.766 1.00 95.19 106 LEU A O 1
ATOM 876 N N . SER A 1 107 ? -2.611 -1.763 10.638 1.00 93.44 107 SER A N 1
ATOM 877 C CA . SER A 1 107 ? -4.068 -1.861 10.468 1.00 93.44 107 SER A CA 1
ATOM 878 C C . SER A 1 107 ? -4.652 -3.010 11.296 1.00 93.44 107 SER A C 1
ATOM 880 O O . SER A 1 107 ? -5.674 -2.843 11.955 1.00 93.44 107 SER A O 1
ATOM 882 N N . ILE A 1 108 ? -3.968 -4.157 11.340 1.00 93.31 108 ILE A N 1
ATOM 883 C CA . ILE A 1 108 ? -4.344 -5.285 12.206 1.00 93.31 108 ILE A CA 1
ATOM 884 C C . ILE A 1 108 ? -4.224 -4.890 13.683 1.00 93.31 108 ILE A C 1
ATOM 886 O O . ILE A 1 108 ? -5.126 -5.160 14.471 1.00 93.31 108 ILE A O 1
ATOM 890 N N . PHE A 1 109 ? -3.153 -4.190 14.061 1.00 93.44 109 PHE A N 1
ATOM 891 C CA . PHE A 1 109 ? -2.989 -3.653 15.410 1.00 93.44 109 PHE A CA 1
ATOM 892 C C . PHE A 1 109 ? -4.132 -2.701 15.785 1.00 93.44 109 PHE A C 1
ATOM 894 O O . PHE A 1 109 ? -4.654 -2.780 16.893 1.00 93.44 109 PHE A O 1
ATOM 901 N N . THR A 1 110 ? -4.581 -1.863 14.848 1.00 91.19 110 THR A N 1
ATOM 902 C CA . THR A 1 110 ? -5.736 -0.971 15.034 1.00 91.19 110 THR A CA 1
ATOM 903 C C . THR A 1 110 ? -7.000 -1.762 15.379 1.00 91.19 110 THR A C 1
ATOM 905 O O . THR A 1 110 ? -7.675 -1.425 16.349 1.00 91.19 110 THR A O 1
ATOM 908 N N . ILE A 1 111 ? -7.284 -2.849 14.652 1.00 90.94 111 ILE A N 1
ATOM 909 C CA . ILE A 1 111 ? -8.417 -3.749 14.932 1.00 90.94 111 ILE A CA 1
ATOM 910 C C . ILE A 1 111 ? -8.307 -4.344 16.343 1.00 90.94 111 ILE A C 1
ATOM 912 O O . ILE A 1 111 ? -9.266 -4.314 17.113 1.00 90.94 111 ILE A O 1
ATOM 916 N N . SER A 1 112 ? -7.127 -4.856 16.695 1.00 90.50 112 SER A N 1
ATOM 917 C CA . SER A 1 112 ? -6.881 -5.503 17.987 1.00 90.50 112 SER A CA 1
ATOM 918 C C . SER A 1 112 ? -6.887 -4.524 19.162 1.00 90.50 112 SER A C 1
ATOM 920 O O . SER A 1 112 ? -7.195 -4.923 20.283 1.00 90.50 112 SER A O 1
ATOM 922 N N . SER A 1 113 ? -6.572 -3.246 18.923 1.00 90.62 113 SER A N 1
ATOM 923 C CA . SER A 1 113 ? -6.417 -2.230 19.972 1.00 90.62 113 SER A CA 1
ATOM 924 C C . SER A 1 113 ? -7.668 -2.054 20.832 1.00 90.62 113 SER A C 1
ATOM 926 O O . SER A 1 113 ? -7.545 -1.852 22.036 1.00 90.62 113 SER A O 1
ATOM 928 N N . ILE A 1 114 ? -8.862 -2.238 20.258 1.00 87.75 114 ILE A N 1
ATOM 929 C CA . ILE A 1 114 ? -10.149 -2.138 20.968 1.00 87.75 114 ILE A CA 1
ATOM 930 C C . ILE A 1 114 ? -10.286 -3.178 22.089 1.00 87.75 114 ILE A C 1
ATOM 932 O O . ILE A 1 114 ? -11.039 -2.969 23.038 1.00 87.75 114 ILE A O 1
ATOM 936 N N . TYR A 1 115 ? -9.564 -4.294 22.003 1.00 88.38 115 TYR A N 1
ATOM 937 C CA . TYR A 1 115 ? -9.595 -5.351 23.012 1.00 88.38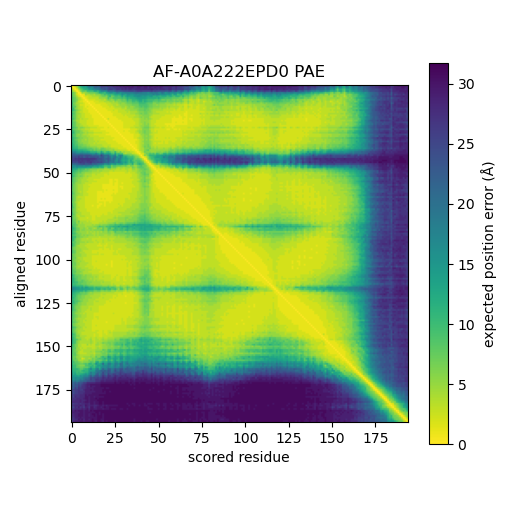 115 TYR A CA 1
ATOM 938 C C . TYR A 1 115 ? -8.550 -5.164 24.119 1.00 88.38 115 TYR A C 1
ATOM 940 O O . TYR A 1 115 ? -8.577 -5.885 25.118 1.00 88.38 115 TYR A O 1
ATOM 948 N N . ILE A 1 116 ? -7.624 -4.214 23.963 1.00 88.94 116 ILE A N 1
ATOM 949 C CA . ILE A 1 116 ? -6.554 -3.969 24.928 1.00 88.94 116 ILE A CA 1
ATOM 950 C C . ILE A 1 116 ? -7.088 -3.061 26.039 1.00 88.94 116 ILE A C 1
ATOM 952 O O . ILE A 1 116 ? -7.476 -1.919 25.804 1.00 88.94 116 ILE A O 1
ATOM 956 N N . LYS A 1 117 ? -7.086 -3.560 27.279 1.00 82.44 117 LYS A N 1
ATOM 957 C CA . LYS A 1 117 ? -7.450 -2.754 28.454 1.00 82.44 117 LYS A CA 1
ATOM 958 C C . LYS A 1 117 ? -6.377 -1.693 28.733 1.00 82.44 117 LYS A C 1
ATOM 960 O O . LYS A 1 117 ? -5.192 -1.952 28.551 1.00 82.44 117 LYS A O 1
ATOM 965 N N . ASN A 1 118 ? -6.797 -0.529 29.235 1.00 83.38 118 ASN A N 1
ATOM 966 C CA . ASN A 1 118 ? -5.938 0.589 29.665 1.00 83.38 118 ASN A CA 1
ATOM 967 C C . ASN A 1 118 ? -5.101 1.262 28.562 1.00 83.38 118 ASN A C 1
ATOM 969 O O . ASN A 1 118 ? -4.127 1.950 28.865 1.00 83.38 118 ASN A O 1
ATOM 973 N N . ILE A 1 119 ? -5.469 1.103 27.289 1.00 89.00 119 ILE A N 1
ATOM 974 C CA . ILE A 1 119 ? -4.815 1.818 26.193 1.00 89.00 119 ILE A CA 1
ATOM 975 C C . ILE A 1 119 ? -5.552 3.125 25.878 1.00 89.00 119 ILE A C 1
ATOM 977 O O . ILE A 1 119 ? -6.782 3.171 25.843 1.00 89.00 119 ILE A O 1
ATOM 981 N N . ASN A 1 120 ? -4.807 4.196 25.602 1.00 90.56 120 ASN A N 1
ATOM 982 C CA . ASN A 1 120 ? -5.394 5.422 25.069 1.00 90.56 120 ASN A CA 1
ATOM 983 C C . ASN A 1 120 ? -5.686 5.239 23.569 1.00 90.56 120 ASN A C 1
ATOM 985 O O . ASN A 1 120 ? -4.838 5.512 22.717 1.00 90.56 120 ASN A O 1
ATOM 989 N N . LEU A 1 121 ? -6.891 4.754 23.256 1.00 89.94 121 LEU A N 1
ATOM 990 C CA . LEU A 1 121 ? -7.327 4.470 21.885 1.00 89.94 121 LEU A CA 1
ATOM 991 C C . LEU A 1 121 ? -7.253 5.703 20.972 1.00 89.94 121 LEU A C 1
ATOM 993 O O . LEU A 1 121 ? -6.900 5.573 19.799 1.00 89.94 121 LEU A O 1
ATOM 997 N N . LEU A 1 122 ? -7.533 6.900 21.500 1.00 91.19 122 LEU A N 1
ATOM 998 C CA . LEU A 1 122 ? -7.456 8.142 20.730 1.00 91.19 122 LEU A CA 1
ATOM 999 C C . LEU A 1 122 ? -6.018 8.394 20.266 1.00 91.19 122 LEU A C 1
ATOM 1001 O O . LEU A 1 122 ? -5.777 8.554 19.069 1.00 91.19 122 LEU A O 1
ATOM 1005 N N . ALA A 1 123 ? -5.060 8.346 21.196 1.00 91.56 123 ALA A N 1
ATOM 1006 C CA . ALA A 1 123 ? -3.644 8.523 20.883 1.00 91.56 123 ALA A CA 1
ATOM 1007 C C . ALA A 1 123 ? -3.142 7.466 19.884 1.00 91.56 123 ALA A C 1
ATOM 1009 O O . ALA A 1 123 ? -2.417 7.799 18.944 1.00 91.56 123 ALA A O 1
ATOM 1010 N N . VAL A 1 124 ? -3.573 6.207 20.038 1.00 91.56 124 VAL A N 1
ATOM 1011 C CA . VAL A 1 124 ? -3.248 5.118 19.103 1.00 91.56 124 VAL A CA 1
ATOM 1012 C C . VAL A 1 124 ? -3.794 5.402 17.706 1.00 91.56 124 VAL A C 1
ATOM 1014 O O . VAL A 1 124 ? -3.038 5.331 16.740 1.00 91.56 124 VAL A O 1
ATOM 1017 N N . SER A 1 125 ? -5.076 5.757 17.588 1.00 91.81 125 SER A N 1
ATOM 1018 C CA . SER A 1 125 ? -5.720 6.000 16.292 1.00 91.81 125 SER A CA 1
ATOM 1019 C C . SER A 1 125 ? -5.048 7.136 15.510 1.00 91.81 125 SER A C 1
ATOM 1021 O O . SER A 1 125 ? -4.740 6.965 14.331 1.00 91.81 125 SER A O 1
ATOM 1023 N N . ILE A 1 126 ? -4.720 8.250 16.176 1.00 94.25 126 ILE A N 1
ATOM 1024 C CA . ILE A 1 126 ? -4.035 9.398 15.563 1.00 94.25 126 ILE A CA 1
ATOM 1025 C C . ILE A 1 126 ? -2.614 9.018 15.138 1.00 94.25 126 ILE A C 1
ATOM 1027 O O . ILE A 1 126 ? -2.196 9.333 14.021 1.00 94.25 126 ILE A O 1
ATOM 1031 N N . SER A 1 127 ? -1.876 8.321 16.006 1.00 95.00 127 SER A N 1
ATOM 1032 C CA . SER A 1 127 ? -0.489 7.927 15.738 1.00 95.00 127 SER A CA 1
ATOM 1033 C C . SER A 1 127 ? -0.402 6.958 14.562 1.00 95.00 127 SER A C 1
ATOM 1035 O O . SER A 1 127 ? 0.374 7.180 13.633 1.00 95.00 127 SER A O 1
ATOM 1037 N N . VAL A 1 128 ? -1.234 5.911 14.562 1.00 94.81 128 VAL A N 1
ATOM 1038 C CA . VAL A 1 128 ? -1.259 4.917 13.484 1.00 94.81 128 VAL A CA 1
ATOM 1039 C C . VAL A 1 128 ? -1.662 5.558 12.161 1.00 94.81 128 VAL A C 1
ATOM 1041 O O . VAL A 1 128 ? -0.966 5.349 11.169 1.00 94.81 128 VAL A O 1
ATOM 1044 N N . LEU A 1 129 ? -2.722 6.373 12.146 1.00 95.06 129 LEU A N 1
ATOM 1045 C CA . LEU A 1 129 ? -3.178 7.055 10.934 1.00 95.06 129 LEU A CA 1
ATOM 1046 C C . LEU A 1 129 ? -2.083 7.967 10.361 1.00 95.06 129 LEU A C 1
ATOM 1048 O O . LEU A 1 129 ? -1.813 7.934 9.162 1.00 95.06 129 LEU A O 1
ATOM 1052 N N . SER A 1 130 ? -1.402 8.732 11.218 1.00 95.94 130 SER A N 1
ATOM 1053 C CA . SER A 1 130 ? -0.325 9.637 10.800 1.00 95.94 130 SER A CA 1
ATOM 1054 C C . SER A 1 130 ? 0.855 8.872 10.191 1.00 95.94 130 SER A C 1
ATOM 1056 O O . SER A 1 130 ? 1.306 9.202 9.094 1.00 95.94 130 SER A O 1
ATOM 1058 N N . ILE A 1 131 ? 1.314 7.803 10.854 1.00 95.88 131 ILE A N 1
ATOM 1059 C CA . ILE A 1 131 ? 2.403 6.940 10.362 1.00 95.88 131 ILE A CA 1
ATOM 1060 C C . ILE A 1 131 ? 2.025 6.309 9.020 1.00 95.88 131 ILE A C 1
ATOM 1062 O O . ILE A 1 131 ? 2.814 6.304 8.076 1.00 95.88 131 ILE A O 1
ATOM 1066 N N . GLN A 1 132 ? 0.800 5.802 8.916 1.00 94.88 132 GLN A N 1
ATOM 1067 C CA . GLN A 1 132 ? 0.279 5.187 7.706 1.00 94.88 132 GLN A CA 1
ATOM 1068 C C . GLN A 1 132 ? 0.242 6.157 6.517 1.00 94.88 132 GLN A C 1
ATOM 1070 O O . GLN A 1 132 ? 0.652 5.779 5.416 1.00 94.88 132 GLN A O 1
ATOM 1075 N N . VAL A 1 133 ? -0.187 7.404 6.734 1.00 95.50 133 VAL A N 1
ATOM 1076 C CA . VAL A 1 133 ? -0.163 8.460 5.710 1.00 95.50 133 VAL A CA 1
ATOM 1077 C C . VAL A 1 133 ? 1.271 8.778 5.287 1.00 95.50 133 VAL A C 1
ATOM 1079 O O . VAL A 1 133 ? 1.546 8.848 4.087 1.00 95.50 133 VAL A O 1
ATOM 1082 N N . MET A 1 134 ? 2.210 8.896 6.234 1.00 96.12 134 MET A N 1
ATOM 1083 C CA . MET A 1 134 ? 3.623 9.104 5.895 1.00 96.12 134 MET A CA 1
ATOM 1084 C C . MET A 1 134 ? 4.170 7.954 5.043 1.00 96.12 134 MET A C 1
ATOM 1086 O O . MET A 1 134 ? 4.804 8.200 4.016 1.00 96.12 134 MET A O 1
ATOM 1090 N N . PHE A 1 135 ? 3.857 6.705 5.399 1.00 94.94 135 PHE A N 1
ATOM 1091 C CA . PHE A 1 135 ? 4.249 5.539 4.606 1.00 94.94 135 PHE A CA 1
ATOM 1092 C C . PHE A 1 135 ? 3.623 5.554 3.207 1.00 94.94 135 PHE A C 1
ATOM 1094 O O . PHE A 1 135 ? 4.322 5.205 2.258 1.00 94.94 135 PHE A O 1
ATOM 1101 N N . SER A 1 136 ? 2.380 6.035 3.033 1.00 94.50 136 SER A N 1
ATOM 1102 C CA . SER A 1 136 ? 1.792 6.254 1.693 1.00 94.50 136 SER A CA 1
ATOM 1103 C C . SER A 1 136 ? 2.694 7.089 0.816 1.00 94.50 136 SER A C 1
ATOM 1105 O O . SER A 1 136 ? 3.011 6.724 -0.315 1.00 94.50 136 SER A O 1
ATOM 1107 N N . ILE A 1 137 ? 3.077 8.247 1.355 1.00 95.06 137 ILE A N 1
ATOM 1108 C CA . ILE A 1 137 ? 3.749 9.299 0.610 1.00 95.06 137 ILE A CA 1
ATOM 1109 C C . ILE A 1 137 ? 5.144 8.803 0.253 1.00 95.06 137 ILE A C 1
ATOM 1111 O O . ILE A 1 137 ? 5.525 8.827 -0.918 1.00 95.06 137 ILE A O 1
ATOM 1115 N N . THR A 1 138 ? 5.870 8.260 1.234 1.00 95.38 138 THR A N 1
ATOM 1116 C CA . THR A 1 138 ? 7.190 7.666 1.015 1.00 95.38 138 THR A CA 1
ATOM 1117 C C . THR A 1 138 ? 7.128 6.552 -0.022 1.00 95.38 138 THR A C 1
ATOM 1119 O O . THR A 1 138 ? 7.887 6.576 -0.991 1.00 95.38 138 THR A O 1
ATOM 1122 N N . CYS A 1 139 ? 6.202 5.600 0.115 1.00 93.75 139 CYS A N 1
ATOM 1123 C CA . CYS A 1 139 ? 6.095 4.508 -0.840 1.00 93.75 139 CYS A CA 1
ATOM 1124 C C . CYS A 1 139 ? 5.683 5.002 -2.234 1.00 93.75 139 CYS A C 1
ATOM 1126 O O . CYS A 1 139 ? 6.199 4.480 -3.216 1.00 93.75 139 CYS A O 1
ATOM 1128 N N . SER A 1 140 ? 4.808 6.007 -2.344 1.00 92.81 140 SER A N 1
ATOM 1129 C CA . SER A 1 140 ? 4.409 6.583 -3.634 1.00 92.81 140 SER A CA 1
ATOM 1130 C C . SER A 1 140 ? 5.576 7.271 -4.342 1.00 92.81 140 SER A C 1
ATOM 1132 O O . SER A 1 140 ? 5.660 7.206 -5.568 1.00 92.81 140 SER A O 1
ATOM 1134 N N . ILE A 1 141 ? 6.466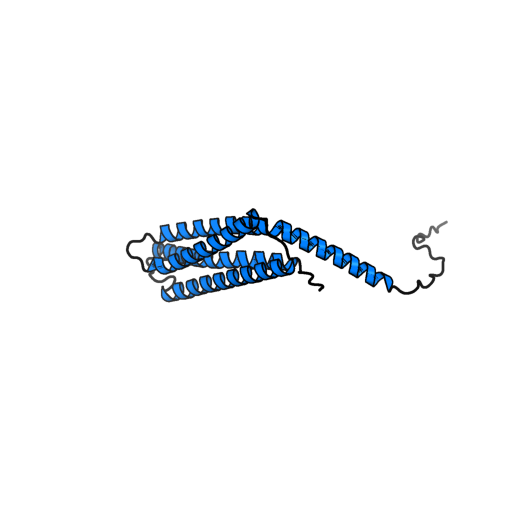 7.933 -3.597 1.00 93.62 141 ILE A N 1
ATOM 1135 C CA . ILE A 1 141 ? 7.677 8.546 -4.153 1.00 93.62 141 ILE A CA 1
ATOM 1136 C C . ILE A 1 141 ? 8.635 7.450 -4.630 1.00 93.62 141 ILE A C 1
ATOM 1138 O O . ILE A 1 141 ? 9.097 7.490 -5.770 1.00 93.62 141 ILE A O 1
ATOM 1142 N N . LEU A 1 142 ? 8.900 6.446 -3.787 1.00 93.25 142 LEU A N 1
ATOM 1143 C CA . LEU A 1 142 ? 9.790 5.332 -4.122 1.00 93.25 142 LEU A CA 1
ATOM 1144 C C . LEU A 1 142 ? 9.284 4.538 -5.336 1.00 93.25 142 LEU A C 1
ATOM 1146 O O . LEU A 1 142 ? 10.062 4.263 -6.250 1.00 93.25 142 LEU A O 1
ATOM 1150 N N . GLU A 1 143 ? 7.986 4.227 -5.395 1.00 89.88 143 GLU A N 1
ATOM 1151 C CA . GLU A 1 143 ? 7.365 3.555 -6.542 1.00 89.88 143 GLU A CA 1
ATOM 1152 C C . GLU A 1 143 ? 7.551 4.375 -7.819 1.00 89.88 143 GLU A C 1
ATOM 1154 O O . GLU A 1 143 ? 8.051 3.839 -8.813 1.00 89.88 143 GLU A O 1
ATOM 1159 N N . GLY A 1 144 ? 7.268 5.680 -7.765 1.00 90.12 144 GLY A N 1
ATOM 1160 C CA . GLY A 1 144 ? 7.468 6.586 -8.892 1.00 90.12 144 GLY A CA 1
ATOM 1161 C C . GLY A 1 144 ? 8.908 6.555 -9.405 1.00 90.12 144 GLY A C 1
ATOM 1162 O O . GLY A 1 144 ? 9.132 6.350 -10.600 1.00 90.12 144 GLY A O 1
ATOM 1163 N N . LEU A 1 145 ? 9.890 6.657 -8.502 1.00 89.94 145 LEU A N 1
ATOM 1164 C CA . LEU A 1 145 ? 11.315 6.614 -8.846 1.00 89.94 145 LEU A CA 1
ATOM 1165 C C . LEU A 1 145 ? 11.729 5.284 -9.489 1.00 89.94 145 LEU A C 1
ATOM 1167 O O . LEU A 1 145 ? 12.465 5.292 -10.475 1.00 89.94 145 LEU A O 1
ATOM 1171 N N . THR A 1 146 ? 11.237 4.144 -8.988 1.00 87.44 146 THR A N 1
ATOM 1172 C CA . THR A 1 146 ? 11.546 2.828 -9.591 1.00 87.44 146 THR A CA 1
ATOM 1173 C C . THR A 1 146 ? 10.955 2.644 -10.983 1.00 87.44 146 THR A C 1
ATOM 1175 O O . THR A 1 146 ? 11.387 1.771 -11.735 1.00 87.44 146 THR A O 1
ATOM 1178 N N . ARG A 1 147 ? 9.934 3.429 -11.325 1.00 85.12 147 ARG A N 1
ATOM 1179 C CA . ARG A 1 147 ? 9.161 3.256 -12.547 1.00 85.12 147 ARG A CA 1
ATOM 1180 C C . ARG A 1 147 ? 9.552 4.213 -13.657 1.00 85.12 147 ARG A C 1
ATOM 1182 O O . ARG A 1 147 ? 9.356 3.860 -14.814 1.00 85.12 147 ARG A O 1
ATOM 1189 N N . MET A 1 148 ? 10.125 5.375 -13.340 1.00 86.25 148 MET A N 1
ATOM 1190 C CA . MET A 1 148 ? 10.458 6.401 -14.338 1.00 86.25 148 MET A CA 1
ATOM 1191 C C . MET A 1 148 ? 11.235 5.841 -15.536 1.00 86.25 148 MET A C 1
ATOM 1193 O O . MET A 1 148 ? 10.826 6.046 -16.676 1.00 86.25 148 MET A O 1
ATOM 1197 N N . LYS A 1 149 ? 12.310 5.083 -15.291 1.00 83.06 149 LYS A N 1
ATOM 1198 C CA . LYS A 1 149 ? 13.133 4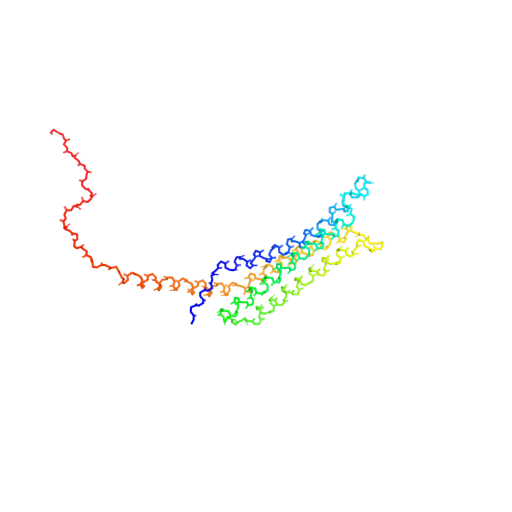.511 -16.370 1.00 83.06 149 LYS A CA 1
ATOM 1199 C C . LYS A 1 149 ? 12.391 3.446 -17.172 1.00 83.06 149 LYS A C 1
ATOM 1201 O O . LYS A 1 149 ? 12.465 3.422 -18.395 1.00 83.06 149 LYS A O 1
ATOM 1206 N N . GLU A 1 150 ? 11.630 2.596 -16.491 1.00 81.62 150 GLU A N 1
ATOM 1207 C CA . GLU A 1 150 ? 10.829 1.551 -17.132 1.00 81.62 150 GLU A CA 1
ATOM 1208 C C . GLU A 1 150 ? 9.712 2.148 -18.010 1.00 81.62 150 GLU A C 1
ATOM 1210 O O . GLU A 1 150 ? 9.457 1.672 -19.115 1.00 81.62 150 GLU A O 1
ATOM 1215 N N . GLN A 1 151 ? 9.096 3.241 -17.555 1.00 85.75 151 GLN A N 1
ATOM 1216 C CA . GLN A 1 151 ? 8.123 4.026 -18.314 1.00 85.75 151 GLN A CA 1
ATOM 1217 C C . GLN A 1 151 ? 8.735 4.694 -19.540 1.00 85.75 151 GLN A C 1
ATOM 1219 O O . GLN A 1 151 ? 8.132 4.650 -20.609 1.00 85.75 151 GLN A O 1
ATOM 1224 N N . GLN A 1 152 ? 9.922 5.291 -19.406 1.00 85.12 152 GLN A N 1
ATOM 1225 C CA . GLN A 1 152 ? 10.629 5.908 -20.531 1.00 85.12 152 GLN A CA 1
ATOM 1226 C C . GLN A 1 152 ? 10.906 4.888 -21.642 1.00 85.12 152 GLN A C 1
ATOM 1228 O O . GLN A 1 152 ? 10.626 5.174 -22.803 1.00 85.12 152 GLN A O 1
ATOM 1233 N N . ILE A 1 153 ? 11.377 3.690 -21.278 1.00 82.31 153 ILE A N 1
ATOM 1234 C CA . ILE A 1 153 ? 11.659 2.603 -22.227 1.00 82.31 153 ILE A CA 1
ATOM 1235 C C . ILE A 1 153 ? 10.376 2.111 -22.909 1.00 82.31 153 ILE A C 1
ATOM 1237 O O . ILE A 1 153 ? 10.357 1.906 -24.118 1.00 82.31 153 ILE A O 1
ATOM 1241 N N . ILE A 1 154 ? 9.288 1.917 -22.159 1.00 83.31 154 ILE A N 1
ATOM 1242 C CA . ILE A 1 154 ? 8.025 1.462 -22.757 1.00 83.31 154 ILE A CA 1
ATOM 1243 C C . ILE A 1 154 ? 7.441 2.521 -23.690 1.00 83.31 154 ILE A C 1
ATOM 1245 O O . ILE A 1 154 ? 6.973 2.173 -24.770 1.00 83.31 154 ILE A O 1
ATOM 1249 N N . ASN A 1 155 ? 7.483 3.797 -23.307 1.00 83.50 155 ASN A N 1
ATOM 1250 C CA . ASN A 1 155 ? 6.956 4.871 -24.140 1.00 83.50 155 ASN A CA 1
ATOM 1251 C C . ASN A 1 155 ? 7.732 4.989 -25.453 1.00 83.50 155 ASN A C 1
ATOM 1253 O O . ASN A 1 155 ? 7.105 5.064 -26.507 1.00 83.50 155 ASN A O 1
ATOM 1257 N N . SER A 1 156 ? 9.068 4.959 -25.415 1.00 81.69 156 SER A N 1
ATOM 1258 C CA . SER A 1 156 ? 9.870 5.030 -26.642 1.00 81.69 156 SER A CA 1
ATOM 1259 C C . SER A 1 156 ? 9.587 3.847 -27.570 1.00 81.69 156 SER A C 1
ATOM 1261 O O . SER A 1 156 ? 9.327 4.053 -28.753 1.00 81.69 156 SER A O 1
ATOM 1263 N N . LEU A 1 157 ? 9.530 2.626 -27.025 1.00 79.94 157 LEU A N 1
ATOM 1264 C CA . LEU A 1 157 ? 9.185 1.426 -27.790 1.00 79.94 157 LEU A CA 1
ATOM 1265 C C . LEU A 1 157 ? 7.760 1.481 -28.355 1.00 79.94 157 LEU A C 1
ATOM 1267 O O . LEU A 1 157 ? 7.514 0.979 -29.451 1.00 79.94 157 LEU A O 1
ATOM 1271 N N . TRP A 1 158 ? 6.806 2.059 -27.625 1.00 79.94 158 TRP A N 1
ATOM 1272 C CA . TRP A 1 158 ? 5.426 2.188 -28.088 1.00 79.94 158 TRP A CA 1
ATOM 1273 C C . TRP A 1 158 ? 5.322 3.154 -29.276 1.00 79.94 158 TRP A C 1
ATOM 1275 O O . TRP A 1 158 ? 4.800 2.768 -30.322 1.00 79.94 158 TRP A O 1
ATOM 1285 N N . PHE A 1 159 ? 5.894 4.358 -29.160 1.00 79.19 159 PHE A N 1
ATOM 1286 C CA . PHE A 1 159 ? 5.880 5.360 -30.233 1.00 79.19 159 PHE A CA 1
ATOM 1287 C C . PHE A 1 159 ? 6.645 4.907 -31.480 1.00 79.19 159 PHE A C 1
ATOM 1289 O O . PHE A 1 159 ? 6.190 5.124 -32.600 1.00 79.19 159 PHE A O 1
ATOM 1296 N N . GLU A 1 160 ? 7.787 4.236 -31.313 1.00 77.12 160 GLU A N 1
ATOM 1297 C CA . GLU A 1 160 ? 8.558 3.722 -32.449 1.00 77.12 160 GLU A CA 1
ATOM 1298 C C . GLU A 1 160 ? 7.774 2.656 -33.235 1.00 77.12 160 GLU A C 1
ATOM 1300 O O . GLU A 1 160 ? 7.842 2.597 -34.466 1.00 77.12 160 GLU A O 1
ATOM 1305 N N . ASN A 1 161 ? 6.989 1.831 -32.537 1.00 72.25 161 ASN A N 1
ATOM 1306 C CA . ASN A 1 161 ? 6.131 0.835 -33.169 1.00 72.25 161 ASN A CA 1
ATOM 1307 C C . ASN A 1 161 ? 4.913 1.457 -33.862 1.00 72.25 161 ASN A C 1
ATOM 1309 O O . ASN A 1 161 ? 4.581 1.014 -34.960 1.00 72.25 161 ASN A O 1
ATOM 1313 N N . GLU A 1 162 ? 4.288 2.485 -33.279 1.00 72.81 162 GLU A N 1
ATOM 1314 C CA . GLU A 1 162 ? 3.201 3.229 -33.938 1.00 72.81 162 GLU A CA 1
ATOM 1315 C C . GLU A 1 162 ? 3.688 3.911 -35.222 1.00 72.81 162 GLU A C 1
ATOM 1317 O O . GLU A 1 162 ? 3.040 3.804 -36.263 1.00 72.81 162 GLU A O 1
ATOM 1322 N N . LEU A 1 163 ? 4.871 4.535 -35.196 1.00 70.94 163 LEU A N 1
ATOM 1323 C CA . LEU A 1 163 ? 5.484 5.117 -36.393 1.00 70.94 163 LEU A CA 1
ATOM 1324 C C . LEU A 1 163 ? 5.736 4.047 -37.466 1.00 70.94 163 LEU A C 1
ATOM 1326 O O . LEU A 1 163 ? 5.392 4.247 -38.626 1.00 70.94 163 LEU A O 1
ATOM 1330 N N . LYS A 1 164 ? 6.273 2.879 -37.093 1.00 67.38 164 LYS A N 1
ATOM 1331 C CA . LYS A 1 164 ? 6.529 1.771 -38.032 1.00 67.38 164 LYS A CA 1
ATOM 1332 C C . LYS A 1 164 ? 5.252 1.146 -38.606 1.00 67.38 164 LYS A C 1
ATOM 1334 O O . LYS A 1 164 ? 5.266 0.717 -39.761 1.00 67.38 164 LYS A O 1
ATOM 1339 N N . GLU A 1 165 ? 4.166 1.067 -37.837 1.00 65.44 165 GLU A N 1
ATOM 1340 C CA . GLU A 1 165 ? 2.869 0.576 -38.326 1.00 65.44 165 GLU A CA 1
ATOM 1341 C C . GLU A 1 165 ? 2.194 1.582 -39.264 1.00 65.44 165 GLU A C 1
ATOM 1343 O O . GLU A 1 165 ? 1.711 1.184 -40.325 1.00 65.44 165 GLU A O 1
ATOM 1348 N N . ASN A 1 166 ? 2.266 2.878 -38.956 1.00 60.34 166 ASN A N 1
ATOM 1349 C CA . ASN A 1 166 ? 1.735 3.933 -39.822 1.00 60.34 166 ASN A CA 1
ATOM 1350 C C . ASN A 1 166 ? 2.508 4.038 -41.149 1.00 60.34 166 ASN A C 1
ATOM 1352 O O . ASN A 1 166 ? 1.896 4.168 -42.208 1.00 60.34 166 ASN A O 1
ATOM 1356 N N . THR A 1 167 ? 3.836 3.876 -41.139 1.00 58.31 167 THR A N 1
ATOM 1357 C CA . THR A 1 167 ? 4.637 3.858 -42.378 1.00 58.31 167 THR A CA 1
ATOM 1358 C C . THR A 1 167 ? 4.377 2.606 -43.225 1.00 58.31 167 THR A C 1
ATOM 1360 O O . THR A 1 167 ? 4.431 2.673 -44.451 1.00 58.31 167 THR A O 1
ATOM 1363 N N . LYS A 1 168 ? 4.044 1.459 -42.612 1.00 55.38 168 LYS A N 1
ATOM 1364 C CA . LYS A 1 168 ? 3.656 0.247 -43.358 1.00 55.38 168 LYS A CA 1
ATOM 1365 C C . LYS A 1 168 ? 2.257 0.340 -43.970 1.00 55.38 168 LYS A C 1
ATOM 1367 O O . LYS A 1 168 ? 2.075 -0.160 -45.076 1.00 55.38 168 LYS A O 1
ATOM 1372 N N . ASN A 1 169 ? 1.306 0.991 -43.300 1.00 51.44 169 ASN A N 1
ATOM 1373 C CA . ASN A 1 169 ? -0.039 1.206 -43.844 1.00 51.44 169 ASN A CA 1
ATOM 1374 C C . ASN A 1 169 ? -0.104 2.324 -44.898 1.00 51.44 169 ASN A C 1
ATOM 1376 O O . ASN A 1 169 ? -0.973 2.278 -45.759 1.00 51.44 169 ASN A O 1
ATOM 1380 N N . ASN A 1 170 ? 0.832 3.277 -44.909 1.00 47.22 170 ASN A N 1
ATOM 1381 C CA . ASN A 1 170 ? 0.896 4.286 -45.974 1.00 47.22 170 ASN A CA 1
ATOM 1382 C C . ASN A 1 170 ? 1.495 3.771 -47.296 1.00 47.22 170 ASN A C 1
ATOM 1384 O O . ASN A 1 170 ? 1.321 4.413 -48.328 1.00 47.22 170 ASN A O 1
ATOM 1388 N N . ASN A 1 171 ? 2.126 2.592 -47.309 1.00 47.16 171 ASN A N 1
ATOM 1389 C CA . ASN A 1 171 ? 2.603 1.959 -48.546 1.00 47.16 171 ASN A CA 1
ATOM 1390 C C . ASN A 1 171 ? 1.520 1.144 -49.282 1.00 47.16 171 ASN A C 1
ATOM 1392 O O . ASN A 1 171 ? 1.814 0.549 -50.317 1.00 47.16 171 ASN A O 1
ATOM 1396 N N . SER A 1 172 ? 0.275 1.117 -48.788 1.00 49.22 172 SER A N 1
ATOM 1397 C CA . SER A 1 172 ? -0.877 0.539 -49.499 1.00 49.22 172 SER A CA 1
ATOM 1398 C C . SER A 1 172 ? -1.851 1.589 -50.047 1.00 49.22 172 SER A C 1
ATOM 1400 O O . SER A 1 172 ? -2.943 1.240 -50.500 1.00 49.22 172 SER A O 1
ATOM 1402 N N . VAL A 1 173 ? -1.462 2.869 -50.072 1.00 45.34 173 VAL A N 1
ATOM 1403 C CA . VAL A 1 173 ? -2.266 3.922 -50.702 1.00 45.34 173 VAL A CA 1
ATOM 1404 C C . VAL A 1 173 ? -2.085 3.852 -52.219 1.00 45.34 173 VAL A C 1
ATOM 1406 O O . VAL A 1 173 ? -1.098 4.307 -52.789 1.00 45.34 173 VAL A O 1
ATOM 1409 N N . THR A 1 174 ? -3.051 3.182 -52.841 1.00 48.00 174 THR A N 1
ATOM 1410 C CA . THR A 1 174 ? -3.728 3.528 -54.095 1.00 48.00 174 THR A CA 1
ATOM 1411 C C . THR A 1 174 ? -2.978 4.499 -55.013 1.00 48.00 174 THR A C 1
ATOM 1413 O O . THR A 1 174 ? -2.784 5.665 -54.677 1.00 48.00 174 THR A O 1
ATOM 1416 N N . LYS A 1 175 ? -2.648 4.024 -56.227 1.00 44.50 175 LYS A N 1
ATOM 1417 C CA . LYS A 1 175 ? -2.197 4.839 -57.370 1.00 44.50 175 LYS A CA 1
ATOM 1418 C C . LYS A 1 175 ? -2.887 6.215 -57.363 1.00 44.50 175 LYS A C 1
ATOM 1420 O O . LYS A 1 175 ? -4.122 6.239 -57.344 1.00 44.50 175 LYS A O 1
ATOM 1425 N N . PRO A 1 176 ? -2.148 7.336 -57.432 1.00 41.38 176 PRO A N 1
ATOM 1426 C CA . PRO A 1 176 ? -2.772 8.644 -57.521 1.00 41.38 176 PRO A CA 1
ATOM 1427 C C . PRO A 1 176 ? -3.586 8.695 -58.815 1.00 41.38 176 PRO A C 1
ATOM 1429 O O . PRO A 1 176 ? -3.045 8.590 -59.919 1.00 41.38 176 PRO A O 1
ATOM 1432 N N . LYS A 1 177 ? -4.909 8.816 -58.683 1.00 48.56 177 LYS A N 1
ATOM 1433 C CA . LYS A 1 177 ? -5.766 9.241 -59.788 1.00 48.56 177 LYS A CA 1
ATOM 1434 C C . LYS A 1 177 ? -5.280 10.643 -60.146 1.00 48.56 177 LYS A C 1
ATOM 1436 O O . LYS A 1 177 ? -5.306 11.521 -59.287 1.00 48.56 177 LYS A O 1
ATOM 1441 N N . LYS A 1 178 ? -4.769 10.820 -61.369 1.00 44.34 178 LYS A N 1
ATOM 1442 C CA . LYS A 1 178 ? -4.436 12.136 -61.922 1.00 44.34 178 LYS A CA 1
ATOM 1443 C C . LYS A 1 178 ? -5.641 13.049 -61.684 1.00 44.34 178 LYS A C 1
ATOM 1445 O O . LYS A 1 178 ? -6.714 12.778 -62.215 1.00 44.34 178 LYS A O 1
ATOM 1450 N N . LEU A 1 179 ? -5.474 14.050 -60.824 1.00 44.66 179 LEU A N 1
ATOM 1451 C CA . LEU A 1 179 ? -6.421 15.146 -60.711 1.00 44.66 179 LEU A CA 1
ATOM 1452 C C . LEU A 1 179 ? -6.171 16.016 -61.940 1.00 44.66 179 LEU A C 1
ATOM 1454 O O . LEU A 1 179 ? -5.051 16.501 -62.119 1.00 44.66 179 LEU A O 1
ATOM 1458 N N . ASP A 1 180 ? -7.177 16.133 -62.804 1.00 46.41 180 ASP A N 1
ATOM 1459 C CA . ASP A 1 180 ? -7.143 17.074 -63.913 1.00 46.41 180 ASP A CA 1
ATOM 1460 C C . ASP A 1 180 ? -6.833 18.469 -63.371 1.00 46.41 180 ASP A C 1
ATOM 1462 O O . ASP A 1 180 ? -7.423 18.955 -62.403 1.00 46.41 180 ASP A O 1
ATOM 1466 N N . SER A 1 181 ? -5.828 19.079 -63.983 1.00 52.09 181 SER A N 1
ATOM 1467 C CA . SER A 1 181 ? -5.432 20.452 -63.751 1.00 52.09 181 SER A CA 1
ATOM 1468 C C . SER A 1 181 ? -6.616 21.390 -63.966 1.00 52.09 181 SER A C 1
ATOM 1470 O O . SER A 1 181 ? -7.321 21.248 -64.964 1.00 52.09 181 SER A O 1
ATOM 1472 N N . ASN A 1 182 ? -6.685 22.420 -63.116 1.00 54.91 182 ASN A N 1
ATOM 1473 C CA . ASN A 1 182 ? -7.256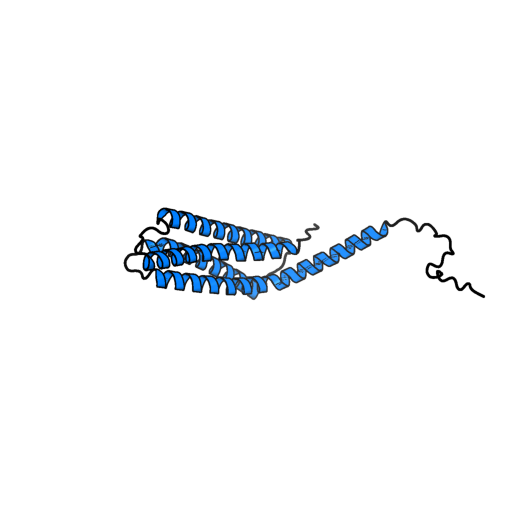 23.745 -63.391 1.00 54.91 182 ASN A CA 1
ATOM 1474 C C . ASN A 1 182 ? -8.527 24.149 -62.622 1.00 54.91 182 ASN A C 1
ATOM 1476 O O . ASN A 1 182 ? -9.469 24.668 -63.211 1.00 54.91 182 ASN A O 1
ATOM 1480 N N . ILE A 1 183 ? -8.517 24.020 -61.291 1.00 51.59 183 ILE A N 1
ATOM 1481 C CA . ILE A 1 183 ? -9.373 24.851 -60.427 1.00 51.59 183 ILE A CA 1
ATOM 1482 C C . ILE A 1 183 ? -8.509 25.395 -59.284 1.00 51.59 183 ILE A C 1
ATOM 1484 O O . ILE A 1 183 ? -8.065 24.647 -58.415 1.00 51.59 183 ILE A O 1
ATOM 1488 N N . ASN A 1 184 ? -8.215 26.697 -59.329 1.00 61.25 184 ASN A N 1
ATOM 1489 C CA . ASN A 1 184 ? -7.533 27.424 -58.261 1.00 61.25 184 ASN A CA 1
ATOM 1490 C C . ASN A 1 184 ? -8.574 27.810 -57.189 1.00 61.25 184 ASN A C 1
ATOM 1492 O O . ASN A 1 184 ? -9.472 28.588 -57.506 1.00 61.25 184 ASN A O 1
ATOM 1496 N N . PRO A 1 185 ? -8.476 27.308 -55.945 1.00 59.91 185 PRO A N 1
ATOM 1497 C CA . PRO A 1 185 ? -9.512 27.468 -54.922 1.00 59.91 185 PRO A CA 1
ATOM 1498 C C . PRO A 1 185 ? -9.475 28.824 -54.190 1.00 59.91 185 PRO A C 1
ATOM 1500 O O . PRO A 1 185 ? -10.121 28.973 -53.160 1.00 59.91 185 PRO A O 1
ATOM 1503 N N . PHE A 1 186 ? -8.719 29.806 -54.691 1.00 59.06 186 PHE A N 1
ATOM 1504 C CA . PHE A 1 186 ? -8.590 31.143 -54.089 1.00 59.06 186 PHE A CA 1
ATOM 1505 C C . PHE A 1 186 ? -9.122 32.274 -54.979 1.00 59.06 186 PHE A C 1
ATOM 1507 O O . PHE A 1 186 ? -8.750 33.429 -54.786 1.00 59.06 186 PHE A O 1
ATOM 1514 N N . LYS A 1 187 ? -9.947 31.963 -55.983 1.00 55.31 187 LYS A N 1
ATOM 1515 C CA . LYS A 1 187 ? -10.496 32.963 -56.905 1.00 55.31 187 LYS A CA 1
ATOM 1516 C C . LYS A 1 187 ? -12.014 33.077 -56.756 1.00 55.31 187 LYS A C 1
ATOM 1518 O O . LYS A 1 187 ? -12.733 32.765 -57.691 1.00 55.31 187 LYS A O 1
ATOM 1523 N N . ASP A 1 188 ? -12.449 33.541 -55.587 1.00 48.06 188 ASP A N 1
ATOM 1524 C CA . ASP A 1 188 ? -13.796 34.073 -55.362 1.00 48.06 188 ASP A CA 1
ATOM 1525 C C . ASP A 1 188 ? -13.660 35.519 -54.867 1.00 48.06 188 ASP A C 1
ATOM 1527 O O . ASP A 1 188 ? -13.070 35.775 -53.817 1.00 48.06 188 ASP A O 1
ATOM 1531 N N . GLY A 1 189 ? -14.160 36.457 -55.669 1.00 43.84 189 GLY A N 1
ATOM 1532 C CA . GLY A 1 189 ? -14.095 37.898 -55.439 1.00 43.84 189 GLY A CA 1
ATOM 1533 C C . GLY A 1 189 ? -14.350 38.648 -56.741 1.00 43.84 189 GLY A C 1
ATOM 1534 O O . GLY A 1 189 ? -13.414 39.140 -57.364 1.00 43.84 189 GLY A O 1
ATOM 1535 N N . ASP A 1 190 ? -15.605 38.626 -57.190 1.00 44.22 190 ASP A N 1
ATOM 1536 C CA . ASP A 1 190 ? -16.118 39.487 -58.253 1.00 44.22 190 ASP A CA 1
ATOM 1537 C C . ASP A 1 190 ? -15.928 40.962 -57.867 1.00 44.22 190 ASP A C 1
ATOM 1539 O O . ASP A 1 190 ? -16.591 41.436 -56.950 1.00 44.22 190 ASP A O 1
ATOM 1543 N N . ASP A 1 191 ? -15.096 41.691 -58.610 1.00 44.62 191 ASP A N 1
ATOM 1544 C CA . ASP A 1 191 ? -15.261 43.137 -58.775 1.00 44.62 191 ASP A CA 1
ATOM 1545 C C . ASP A 1 191 ? -15.956 43.353 -60.125 1.00 44.62 191 ASP A C 1
ATOM 1547 O O . ASP A 1 191 ? -15.330 43.512 -61.177 1.00 44.62 191 ASP A O 1
ATOM 1551 N N . LYS A 1 192 ? -17.287 43.281 -60.092 1.00 42.53 192 LYS A N 1
ATOM 1552 C CA . LYS A 1 192 ? -18.134 44.074 -60.979 1.00 42.53 192 LYS A CA 1
ATOM 1553 C C . LYS A 1 192 ? -18.624 45.245 -60.142 1.00 42.53 192 LYS A C 1
ATOM 1555 O O . LYS A 1 192 ? -19.193 45.004 -59.084 1.00 42.53 192 LYS A O 1
ATOM 1560 N N . ASP A 1 193 ? -18.340 46.465 -60.580 1.00 43.47 193 ASP A N 1
ATOM 1561 C CA . ASP A 1 193 ? -19.374 47.433 -60.960 1.00 43.47 193 ASP A CA 1
ATOM 1562 C C . ASP A 1 193 ? -18.718 48.733 -61.483 1.00 43.47 193 ASP A C 1
ATOM 1564 O O . ASP A 1 193 ? -17.761 49.239 -60.896 1.00 43.47 193 ASP A O 1
ATOM 1568 N N . ASP A 1 194 ? -19.283 49.198 -62.605 1.00 38.16 194 ASP A N 1
ATOM 1569 C CA . ASP A 1 194 ? -19.153 50.473 -63.345 1.00 38.16 194 ASP A CA 1
ATOM 1570 C C . ASP A 1 194 ? -17.891 50.798 -64.177 1.00 38.16 194 ASP A C 1
ATOM 1572 O O . ASP A 1 194 ? -16.874 51.310 -63.655 1.00 38.16 194 ASP A O 1
#

Organism: NCBI:txid216934

InterPro domains:
  IPR050008 MFS transporter MMSYN1_0478-like [PF28190] (6-185)

Foldseek 3Di:
DPPQDDLCLVVLLLVLLLQLLVLLLVLLVLLLVQVVVCVPPVPPCPPDLVRNLVSLVVSLVSSVVSVVVSVVSVVVLCVVLVDDDDPLLVVLVVLLVVLSVVSSVLSVCLNCVVVDPPDPNNVSSVVSSVSSVVSSVSNSVSSCVSCVVVSVSSVVVNVVVVVVVVVVVVVPDDDDDPDDDDDDPPPDDDPDDD

Nearest PDB structures (foldseek):
  8tn6-assembly1_C  TM=4.593E-01  e=1.932E+00  synthetic construct
  8dl8-assembly1_A  TM=5.851E-01  e=9.739E+00  Homo sapiens

Mean predicted aligned error: 11.2 Å

Sequence (194 aa):
MKNNINPKSFIIIKFLFTIGFLFLYSASFLLLIKILKEQKEDVTLFIQTKTYLAITIFLVTLGLVCFIAFLLIRININKKTKYIYSKKEKLFLYISVSLILVSVILSIFTISSIYIKNINLLAVSISVLSIQVMFSITCSILEGLTRMKEQQIINSLWFENELKENTKNNNSVTKPKKLDSNINPFKDGDDKDD

Solvent-accessible surface area (backbone atoms only — not comparable to full-atom values): 11106 Å² total; per-residue (Å²): 132,94,71,82,66,62,72,66,56,59,56,53,41,52,48,30,44,53,50,16,49,51,26,41,44,48,36,35,46,51,52,42,52,50,52,60,47,45,73,72,64,81,46,93,55,91,61,50,68,68,58,48,48,54,52,32,51,50,28,43,51,52,14,50,52,25,44,51,52,29,51,55,53,51,52,51,49,42,66,69,68,66,64,79,76,49,74,65,41,49,49,37,52,51,50,35,52,50,48,52,52,50,46,50,52,52,46,52,47,54,66,52,47,80,76,49,80,94,60,65,62,66,64,48,30,55,51,52,40,51,54,43,53,51,47,49,54,53,33,54,52,38,52,50,65,56,38,52,64,59,49,52,55,41,47,54,56,46,53,55,48,51,52,53,51,52,58,59,59,60,74,68,68,68,81,81,75,83,73,80,86,87,79,75,94,83,80,82,80,86,85,81,84,137

pLDDT: mean 81.68, std 16.83, range [38.16, 97.38]